Protein AF-0000000082939118 (afdb_homodimer)

Nearest PDB structures (foldseek):
  2q9k-assembly1_A-2  TM=9.084E-01  e=5.854E-13  Exiguobacterium sibiricum 255-15
  2re7-assembly1_A-2  TM=7.909E-01  e=8.888E-06  Psychrobacter arcticus 273-4
  2i02-assembly1_B  TM=7.173E-01  e=4.657E-06  Nostoc punctiforme PCC 73102
  2i51-assembly1_B  TM=8.202E-01  e=5.329E-04  Nostoc punctiforme PCC 73102
  2i51-assembly1_A  TM=7.913E-01  e=9.637E-04  Nostoc punctiforme PCC 73102

Organism: NCBI:txid1808955

Sequence (300 aa):
MAKTFDALPETLIETLKKEVIVSLITVNSDHNPEVSAVSWVLPSNDGKKVGIAVGHKGSSMANIQKNPNVTLGFFADESYYSIQGSASVSEIIEKTMKYRVITVDVKEVEDVIFYGGKVTQQPTYEKTYEAELAEKLDSEVHELLVEYLKMAKTFDALPETLIETLKKEVIVSLITVNSDHNPEVSAVSWVLPSNDGKKVGIAVGHKGSSMANIQKNPNVTLGFFADESYYSIQGSASVSEIIEKTMKYRVITVDVKEVEDVIFYGGKVTQQPTYEKTYEAELAEKLDSEVHELLVEYLK

pLDDT: mean 95.69, std 7.58, range [36.88, 98.88]

Radius of gyration: 18.59 Å; Cα contacts (8 Å, |Δi|>4): 732; chains: 2; bounding box: 42×52×45 Å

Secondary structure (DSSP, 8-state):
----BSS--HHHHHHHTSS--EEEEEE-TTS-EEEEEE--EEE-TTSSEEEEEEETT-HHHHHHHH--EEEEEEEETTEEEEEEEEEEEPPPEESSSEEEEEEEEEEEEEE-PPTTEEEEE--EEEE-S-HHHHHHHHHHHHHHHHHHT-/---EESS--HHHHHHHTSS--EEEEEE-TTS-EEEEEE--EEE-TTSSEEEEEEETT-HHHHHHHH--EEEEEEEETTEEEEEEEEEEEPPPEESSSEEEEEEEEEEEEEE-PPTTEEEEE--EEEE-S-HHHHHHHHHHHHHHHHHHT-

Foldseek 3Di:
DQDKDQFDDPQVQVVLQDFWWKWKWFAAPVRDIDIDIFGLKHADPRRFKIKGKDAPPDCRQVRCVVPQWIKMWGDGPQFIKIWIFGKDKDPWDADPHTIIMIMTGTGIMGGDGDPPHGRPDGDDDDDPDDPVVVVVVSVVSVVVRVVVSD/DQDKDQFDDPQVQVVLQDFWWKWKWFAAPVRDIDIDIFGLKHADPRRFKIKGKDAPPDCRQVRCVVPQWIKMWGDGPQFIKIWIFGKDKDPWDDDPHTIIMIMTGTGIMGGDGDPPHGRPDGDDDDDPDDPVVVVVVSVVSVVVRVVVSD

InterPro domains:
  IPR011576 Pyridoxamine 5'-phosphate oxidase, N-terminal [PF01243] (10-90)
  IPR012349 FMN-binding split barrel [G3DSA:2.30.110.10] (2-146)

Solvent-accessible surface area (backbone atoms only — not comparable to full-atom values): 15465 Å² total; per-residue (Å²): 117,78,64,69,28,60,38,47,51,69,71,55,39,58,50,41,65,42,90,42,64,31,37,45,30,32,30,40,97,86,63,33,39,44,70,35,38,42,53,51,49,42,52,34,95,77,20,42,35,37,27,34,54,43,62,60,79,50,66,62,58,62,18,33,74,77,38,32,40,28,24,36,38,38,69,50,92,44,35,32,35,32,38,36,26,44,41,49,70,55,67,82,41,80,65,99,53,55,26,26,42,36,41,28,42,42,56,36,29,36,67,32,47,38,91,49,52,34,39,73,38,68,53,39,66,44,72,73,57,57,66,70,57,49,52,51,50,52,53,53,48,50,55,51,42,55,62,70,65,104,118,78,64,70,28,59,38,48,52,69,71,55,38,59,52,42,65,42,90,43,66,31,37,45,31,33,29,40,97,86,63,33,40,43,70,36,39,40,55,51,48,41,53,34,95,78,20,42,34,36,28,33,54,43,62,62,81,50,66,61,58,63,16,34,75,77,37,32,39,29,24,36,38,38,70,50,91,44,35,32,35,33,38,35,25,45,42,50,71,55,67,82,41,80,65,101,55,55,27,25,42,37,42,29,40,43,56,37,30,35,65,31,48,38,91,49,53,36,39,74,37,70,52,40,66,44,72,74,58,56,66,69,57,49,52,50,51,52,53,53,47,51,55,51,40,55,62,70,65,104

Structure (mmCIF, N/CA/C/O backbone):
data_AF-0000000082939118-model_v1
#
loop_
_entity.id
_entity.type
_entity.pdbx_description
1 polymer "Pyridoxamine 5'-phosphate oxidase"
#
loop_
_atom_site.group_PDB
_atom_site.id
_atom_site.type_symbol
_atom_site.label_atom_id
_atom_site.label_alt_id
_atom_site.label_comp_id
_atom_site.label_asym_id
_atom_site.label_entity_id
_atom_site.label_seq_id
_atom_site.pdbx_PDB_ins_code
_atom_site.Cartn_x
_atom_site.Cartn_y
_atom_site.Cartn_z
_atom_site.occupancy
_atom_site.B_iso_or_equiv
_atom_site.auth_seq_id
_atom_site.auth_comp_id
_atom_site.auth_asym_id
_atom_site.auth_atom_id
_atom_site.pdbx_PDB_model_num
ATOM 1 N N . MET A 1 1 ? 22.125 -4.406 -3.984 1 36.88 1 MET A N 1
ATOM 2 C CA . MET A 1 1 ? 21.484 -4.496 -2.676 1 36.88 1 MET A CA 1
ATOM 3 C C . MET A 1 1 ? 20.359 -3.482 -2.555 1 36.88 1 MET A C 1
ATOM 5 O O . MET A 1 1 ? 20.406 -2.414 -3.166 1 36.88 1 MET A O 1
ATOM 9 N N . ALA A 1 2 ? 19.156 -4.008 -2.309 1 48.28 2 ALA A N 1
ATOM 10 C CA . ALA A 1 2 ? 18.094 -3 -2.264 1 48.28 2 ALA A CA 1
ATOM 11 C C . ALA A 1 2 ? 18.562 -1.743 -1.539 1 48.28 2 ALA A C 1
ATOM 13 O O . ALA A 1 2 ? 19.141 -1.825 -0.445 1 48.28 2 ALA A O 1
ATOM 14 N N . LYS A 1 3 ? 19.016 -0.663 -2.18 1 56.06 3 LYS A N 1
ATOM 15 C CA . LYS A 1 3 ? 19.547 0.562 -1.592 1 56.06 3 LYS A CA 1
ATOM 16 C C . LYS A 1 3 ? 18.641 1.07 -0.467 1 56.06 3 LYS A C 1
ATOM 18 O O . LYS A 1 3 ? 17.484 1.382 -0.694 1 56.06 3 LYS A O 1
ATOM 23 N N . THR A 1 4 ? 19.047 0.693 0.821 1 75.06 4 THR A N 1
ATOM 24 C CA . THR A 1 4 ? 18.359 1.186 2.004 1 75.06 4 THR A CA 1
ATOM 25 C C . THR A 1 4 ? 18.984 2.479 2.508 1 75.06 4 THR A C 1
ATOM 27 O O . THR A 1 4 ? 20.219 2.609 2.521 1 75.06 4 THR A O 1
ATOM 30 N N . PHE A 1 5 ? 18.078 3.508 2.572 1 84.62 5 PHE A N 1
ATOM 31 C CA . PHE A 1 5 ? 18.5 4.797 3.109 1 84.62 5 PHE A CA 1
ATOM 32 C C . PHE A 1 5 ? 17.891 5.043 4.48 1 84.62 5 PHE A C 1
ATOM 34 O O . PHE A 1 5 ? 16.797 4.551 4.766 1 84.62 5 PHE A O 1
ATOM 41 N N . ASP A 1 6 ? 18.688 5.707 5.305 1 87 6 ASP A N 1
ATOM 42 C CA . ASP A 1 6 ? 18.125 6.047 6.609 1 87 6 ASP A CA 1
ATOM 43 C C . ASP A 1 6 ? 17.438 7.41 6.574 1 87 6 ASP A C 1
ATOM 45 O O . ASP A 1 6 ? 16.969 7.902 7.602 1 87 6 ASP A O 1
ATOM 49 N N . ALA A 1 7 ? 17.516 8.023 5.426 1 94.06 7 ALA A N 1
ATOM 50 C CA . ALA A 1 7 ? 16.781 9.242 5.098 1 94.06 7 ALA A CA 1
ATOM 51 C C . ALA A 1 7 ? 16.297 9.219 3.648 1 94.06 7 ALA A C 1
ATOM 53 O O . ALA A 1 7 ? 16.875 8.539 2.805 1 94.06 7 ALA A O 1
ATOM 54 N N . LEU A 1 8 ? 15.188 9.969 3.441 1 96.5 8 LEU A N 1
ATOM 55 C CA . LEU A 1 8 ? 14.672 10.039 2.078 1 96.5 8 LEU A CA 1
ATOM 56 C C . LEU A 1 8 ? 15.672 10.719 1.151 1 96.5 8 LEU A C 1
ATOM 58 O O . LEU A 1 8 ? 16.156 11.82 1.448 1 96.5 8 LEU A O 1
ATOM 62 N N . PRO A 1 9 ? 15.992 10.055 0.067 1 95.62 9 PRO A N 1
ATOM 63 C CA . PRO A 1 9 ? 16.75 10.773 -0.962 1 95.62 9 PRO A CA 1
ATOM 64 C C . PRO A 1 9 ? 16 12.008 -1.479 1 95.62 9 PRO A C 1
ATOM 66 O O . PRO A 1 9 ? 14.773 12.055 -1.431 1 95.62 9 PRO A O 1
ATOM 69 N N . GLU A 1 10 ? 16.734 12.93 -2.006 1 96 10 GLU A N 1
ATOM 70 C CA . GLU A 1 10 ? 16.188 14.203 -2.463 1 96 10 GLU A CA 1
ATOM 71 C C . GLU A 1 10 ? 15.094 13.992 -3.502 1 96 10 GLU A C 1
ATOM 73 O O . GLU A 1 10 ? 14.07 14.68 -3.488 1 96 10 GLU A O 1
ATOM 78 N N . THR A 1 11 ? 15.266 13.07 -4.383 1 96.12 11 THR A N 1
ATOM 79 C CA . THR A 1 11 ? 14.289 12.812 -5.434 1 96.12 11 THR A CA 1
ATOM 80 C C . THR A 1 11 ? 12.961 12.359 -4.836 1 96.12 11 THR A C 1
ATOM 82 O O . THR A 1 11 ? 11.891 12.75 -5.32 1 96.12 11 THR A O 1
ATOM 85 N N . LEU A 1 12 ? 13.055 11.547 -3.793 1 97.75 12 LEU A N 1
ATOM 86 C CA . LEU A 1 12 ? 11.836 11.078 -3.131 1 97.75 12 LEU A CA 1
ATOM 87 C C . LEU A 1 12 ? 11.188 12.203 -2.33 1 97.75 12 LEU A C 1
ATOM 89 O O . LEU A 1 12 ? 9.961 12.281 -2.25 1 97.75 12 LEU A O 1
ATOM 93 N N . ILE A 1 13 ? 12.023 13.07 -1.742 1 98.06 13 ILE A N 1
ATOM 94 C CA . ILE A 1 13 ? 11.508 14.242 -1.049 1 98.06 13 ILE A CA 1
ATOM 95 C C . ILE A 1 13 ? 10.695 15.102 -2.018 1 98.06 13 ILE A C 1
ATOM 97 O O . ILE A 1 13 ? 9.562 15.492 -1.711 1 98.06 13 ILE A O 1
ATOM 101 N N . GLU A 1 14 ? 11.234 15.336 -3.154 1 97.62 14 GLU A N 1
ATOM 102 C CA . GLU A 1 14 ? 10.578 16.172 -4.152 1 97.62 14 GLU A CA 1
ATOM 103 C C . GLU A 1 14 ? 9.266 15.539 -4.617 1 97.62 14 GLU A C 1
ATOM 105 O O . GLU A 1 14 ? 8.289 16.25 -4.875 1 97.62 14 GLU A O 1
ATOM 110 N N . THR A 1 15 ? 9.273 14.227 -4.766 1 97.94 15 THR A N 1
ATOM 111 C CA . THR A 1 15 ? 8.055 13.531 -5.148 1 97.94 15 THR A CA 1
ATOM 112 C C . THR A 1 15 ? 6.973 13.711 -4.086 1 97.94 15 THR A C 1
ATOM 114 O O . THR A 1 15 ? 5.828 14.039 -4.402 1 97.94 15 THR A O 1
ATOM 117 N N . LEU A 1 16 ? 7.34 13.547 -2.822 1 98.06 16 LEU A N 1
ATOM 118 C CA . LEU A 1 16 ? 6.371 13.57 -1.731 1 98.06 16 LEU A CA 1
ATOM 119 C C . LEU A 1 16 ? 5.828 14.977 -1.511 1 98.06 16 LEU A C 1
ATOM 121 O O . LEU A 1 16 ? 4.789 15.148 -0.872 1 98.06 16 LEU A O 1
ATOM 125 N N . LYS A 1 17 ? 6.5 15.984 -2.004 1 97 17 LYS A N 1
ATOM 126 C CA . LYS A 1 17 ? 6.031 17.359 -1.888 1 97 17 LYS A CA 1
ATOM 127 C C . LYS A 1 17 ? 4.898 17.641 -2.871 1 97 17 LYS A C 1
ATOM 129 O O . LYS A 1 17 ? 4.211 18.656 -2.76 1 97 17 LYS A O 1
ATOM 134 N N . LYS A 1 18 ? 4.668 16.75 -3.801 1 96.12 18 LYS A N 1
ATOM 135 C CA . LYS A 1 18 ? 3.619 16.906 -4.801 1 96.12 18 LYS A CA 1
ATOM 136 C C . LYS A 1 18 ? 2.324 16.234 -4.352 1 96.12 18 LYS A C 1
ATOM 138 O O . LYS A 1 18 ? 2.219 15.781 -3.209 1 96.12 18 LYS A O 1
ATOM 143 N N . GLU A 1 19 ? 1.348 16.359 -5.16 1 94.56 19 GLU A N 1
ATOM 144 C CA . GLU A 1 19 ? 0.078 15.68 -4.918 1 94.56 19 GLU A CA 1
ATOM 145 C C . GLU A 1 19 ? 0.162 14.195 -5.289 1 94.56 19 GLU A C 1
ATOM 147 O O . GLU A 1 19 ? -0.062 13.828 -6.445 1 94.56 19 GLU A O 1
ATOM 152 N N . VAL A 1 20 ? 0.537 13.391 -4.332 1 97.31 20 VAL A N 1
ATOM 153 C CA . VAL A 1 20 ? 0.688 11.961 -4.562 1 97.31 20 VAL A CA 1
ATOM 154 C C . VAL A 1 20 ? -0.225 11.18 -3.617 1 97.31 20 VAL A C 1
ATOM 156 O O . VAL A 1 20 ? -0.675 11.719 -2.602 1 97.31 20 VAL A O 1
ATOM 159 N N . ILE A 1 21 ? -0.61 9.984 -4.02 1 98.75 21 ILE A N 1
ATOM 160 C CA . ILE A 1 21 ? -1.321 9.047 -3.154 1 98.75 21 ILE A CA 1
ATOM 161 C C . ILE A 1 21 ? -0.319 8.188 -2.393 1 98.75 21 ILE A C 1
ATOM 163 O O . ILE A 1 21 ? 0.571 7.578 -2.992 1 98.75 21 ILE A O 1
ATOM 167 N N . VAL A 1 22 ? -0.396 8.195 -1.054 1 98.88 22 VAL A N 1
ATOM 168 C CA . VAL A 1 22 ? 0.501 7.441 -0.19 1 98.88 22 VAL A CA 1
ATOM 169 C C . VAL A 1 22 ? -0.296 6.406 0.604 1 98.88 22 VAL A C 1
ATOM 171 O O . VAL A 1 22 ? -1.37 6.711 1.127 1 98.88 22 VAL A O 1
ATOM 174 N N . SER A 1 23 ? 0.165 5.148 0.569 1 98.88 23 SER A N 1
ATOM 175 C CA . SER A 1 23 ? -0.409 4.141 1.456 1 98.88 23 SER A CA 1
ATOM 176 C C . SER A 1 23 ? 0.144 4.273 2.871 1 98.88 23 SER A C 1
ATOM 178 O O . SER A 1 23 ? 1.356 4.199 3.078 1 98.88 23 SER A O 1
ATOM 180 N N . LEU A 1 24 ? -0.674 4.523 3.82 1 98.88 24 LEU A N 1
ATOM 181 C CA . LEU A 1 24 ? -0.336 4.488 5.238 1 98.88 24 LEU A CA 1
ATOM 182 C C . LEU A 1 24 ? -0.661 3.129 5.844 1 98.88 24 LEU A C 1
ATOM 184 O O . LEU A 1 24 ? -1.821 2.711 5.859 1 98.88 24 LEU A O 1
ATOM 188 N N . ILE A 1 25 ? 0.349 2.465 6.309 1 98.88 25 ILE A N 1
ATOM 189 C CA . ILE A 1 25 ? 0.203 1.091 6.773 1 98.88 25 ILE A CA 1
ATOM 190 C C . ILE A 1 25 ? 0.52 1.015 8.266 1 98.88 25 ILE A C 1
ATOM 192 O O . ILE A 1 25 ? 1.595 1.436 8.703 1 98.88 25 ILE A O 1
ATOM 196 N N . THR A 1 26 ? -0.388 0.546 9.031 1 98.75 26 THR A N 1
ATOM 197 C CA . THR A 1 26 ? -0.275 0.376 10.477 1 98.75 26 THR A CA 1
ATOM 198 C C . THR A 1 26 ? -0.656 -1.044 10.883 1 98.75 26 THR A C 1
ATOM 200 O O . THR A 1 26 ? -1.004 -1.868 10.039 1 98.75 26 THR A O 1
ATOM 203 N N . VAL A 1 27 ? -0.464 -1.36 12.164 1 98.25 27 VAL A N 1
ATOM 204 C CA . VAL A 1 27 ? -0.846 -2.654 12.719 1 98.25 27 VAL A CA 1
ATOM 205 C C . VAL A 1 27 ? -1.893 -2.459 13.812 1 98.25 27 VAL A C 1
ATOM 207 O O . VAL A 1 27 ? -1.699 -1.657 14.727 1 98.25 27 VAL A O 1
ATOM 210 N N . ASN A 1 28 ? -2.969 -3.17 13.641 1 96.31 28 ASN A N 1
ATOM 211 C CA . ASN A 1 28 ? -4.031 -2.99 14.625 1 96.31 28 ASN A CA 1
ATOM 212 C C . ASN A 1 28 ? -3.779 -3.824 15.883 1 96.31 28 ASN A C 1
ATOM 214 O O . ASN A 1 28 ? -2.74 -4.473 16 1 96.31 28 ASN A O 1
ATOM 218 N N . SER A 1 29 ? -4.73 -3.807 16.828 1 92.5 29 SER A N 1
ATOM 219 C CA . SER A 1 29 ? -4.562 -4.434 18.141 1 92.5 29 SER A CA 1
ATOM 220 C C . SER A 1 29 ? -4.504 -5.953 18.016 1 92.5 29 SER A C 1
ATOM 222 O O . SER A 1 29 ? -3.951 -6.629 18.875 1 92.5 29 SER A O 1
ATOM 224 N N . ASP A 1 30 ? -5.055 -6.484 16.891 1 91.75 30 ASP A N 1
ATOM 225 C CA . ASP A 1 30 ? -5.027 -7.926 16.656 1 91.75 30 ASP A CA 1
ATOM 226 C C . ASP A 1 30 ? -3.801 -8.32 15.836 1 91.75 30 ASP A C 1
ATOM 228 O O . ASP A 1 30 ? -3.73 -9.438 15.312 1 91.75 30 ASP A O 1
ATOM 232 N N . HIS A 1 31 ? -2.918 -7.34 15.602 1 92.38 31 HIS A N 1
ATOM 233 C CA . HIS A 1 31 ? -1.646 -7.531 14.914 1 92.38 31 HIS A CA 1
ATOM 234 C C . HIS A 1 31 ? -1.855 -7.73 13.414 1 92.38 31 HIS A C 1
ATOM 236 O O . HIS A 1 31 ? -1.038 -8.375 12.75 1 92.38 31 HIS A O 1
ATOM 242 N N . ASN A 1 32 ? -2.98 -7.27 12.945 1 96 32 ASN A N 1
ATOM 243 C CA . ASN A 1 32 ? -3.234 -7.254 11.516 1 96 32 ASN A CA 1
ATOM 244 C C . ASN A 1 32 ? -2.748 -5.957 10.875 1 96 32 ASN A C 1
ATOM 246 O O . ASN A 1 32 ? -2.938 -4.875 11.43 1 96 32 ASN A O 1
ATOM 250 N N . PRO A 1 33 ? -2.082 -6.145 9.773 1 98.44 33 PRO A N 1
ATOM 251 C CA . PRO A 1 33 ? -1.753 -4.906 9.062 1 98.44 33 PRO A CA 1
ATOM 252 C C . PRO A 1 33 ? -2.977 -4.242 8.438 1 98.44 33 PRO A C 1
ATOM 254 O O . PRO A 1 33 ? -3.861 -4.934 7.922 1 98.44 33 PRO A O 1
ATOM 257 N N . GLU A 1 34 ? -3.051 -2.963 8.516 1 98.25 34 GLU A N 1
ATOM 258 C CA . GLU A 1 34 ? -4.102 -2.154 7.898 1 98.25 34 GLU A CA 1
ATOM 259 C C . GLU A 1 34 ? -3.51 -1.079 6.992 1 98.25 34 GLU A C 1
ATOM 261 O O . GLU A 1 34 ? -2.445 -0.529 7.285 1 98.25 34 GLU A O 1
ATOM 266 N N . VAL A 1 35 ? -4.234 -0.831 5.887 1 98.56 35 VAL A N 1
ATOM 267 C CA . VAL A 1 35 ? -3.734 0.18 4.961 1 98.56 35 VAL A CA 1
ATOM 268 C C . VAL A 1 35 ? -4.832 1.196 4.66 1 98.56 35 VAL A C 1
ATOM 270 O O . VAL A 1 35 ? -6.012 0.843 4.59 1 98.56 35 VAL A O 1
ATOM 273 N N . SER A 1 36 ? -4.5 2.42 4.531 1 97.75 36 SER A N 1
ATOM 274 C CA . SER A 1 36 ? -5.348 3.494 4.027 1 97.75 36 SER A CA 1
ATOM 275 C C . SER A 1 36 ? -4.586 4.391 3.059 1 97.75 36 SER A C 1
ATOM 277 O O . SER A 1 36 ? -3.373 4.57 3.191 1 97.75 36 SER A O 1
ATOM 279 N N . ALA A 1 37 ? -5.262 4.883 2.102 1 98.5 37 ALA A N 1
ATOM 280 C CA . ALA A 1 37 ? -4.652 5.844 1.184 1 98.5 37 ALA A CA 1
ATOM 281 C C . ALA A 1 37 ? -4.785 7.266 1.713 1 98.5 37 ALA A C 1
ATOM 283 O O . ALA A 1 37 ? -5.867 7.684 2.125 1 98.5 37 ALA A O 1
ATOM 284 N N . VAL A 1 38 ? -3.689 7.992 1.737 1 98.31 38 VAL A N 1
ATOM 285 C CA . VAL A 1 38 ? -3.676 9.375 2.213 1 98.31 38 VAL A CA 1
ATOM 286 C C . VAL A 1 38 ? -3.008 10.273 1.174 1 98.31 38 VAL A C 1
ATOM 288 O O . VAL A 1 38 ? -2.242 9.797 0.332 1 98.31 38 VAL A O 1
ATOM 291 N N . SER A 1 39 ? -3.289 11.586 1.257 1 97.94 39 SER A N 1
ATOM 292 C CA . SER A 1 39 ? -2.756 12.477 0.234 1 97.94 39 SER A CA 1
ATOM 293 C C . SER A 1 39 ? -2.145 13.727 0.856 1 97.94 39 SER A C 1
ATOM 295 O O . SER A 1 39 ? -1.436 14.477 0.184 1 97.94 39 SER A O 1
ATOM 297 N N . TRP A 1 40 ? -2.518 14.023 2.09 1 98.25 40 TRP A N 1
ATOM 298 C CA . TRP A 1 40 ? -1.913 15.164 2.775 1 98.25 40 TRP A CA 1
ATOM 299 C C . TRP A 1 40 ? -0.612 14.758 3.461 1 98.25 40 TRP A C 1
ATOM 301 O O . TRP A 1 40 ? -0.6 14.453 4.656 1 98.25 40 TRP A O 1
ATOM 311 N N . VAL A 1 41 ? 0.466 14.789 2.693 1 98.75 41 VAL A N 1
ATOM 312 C CA . VAL A 1 41 ? 1.775 14.312 3.127 1 98.75 41 VAL A CA 1
ATOM 313 C C . VAL A 1 41 ? 2.828 15.383 2.865 1 98.75 41 VAL A C 1
ATOM 315 O O . VAL A 1 41 ? 2.807 16.047 1.824 1 98.75 41 VAL A O 1
ATOM 318 N N . LEU A 1 42 ? 3.738 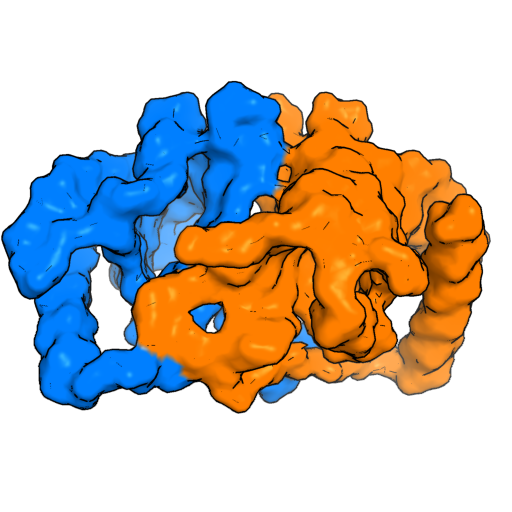15.562 3.793 1 98.62 42 LEU A N 1
ATOM 319 C CA . LEU A 1 42 ? 4.844 16.5 3.65 1 98.62 42 LEU A CA 1
ATOM 320 C C . LEU A 1 42 ? 6.113 15.945 4.285 1 98.62 42 LEU A C 1
ATOM 322 O O . LEU A 1 42 ? 6.141 15.672 5.484 1 98.62 42 LEU A O 1
ATOM 326 N N . PRO A 1 43 ? 7.152 15.703 3.49 1 98.56 43 PRO A N 1
ATOM 327 C CA . PRO A 1 43 ? 8.445 15.32 4.066 1 98.56 43 PRO A CA 1
ATOM 328 C C . PRO A 1 43 ? 9.219 16.516 4.617 1 98.56 43 PRO A C 1
ATOM 330 O O . PRO A 1 43 ? 9.055 17.641 4.141 1 98.56 43 PRO A O 1
ATOM 333 N N . SER A 1 44 ? 10.023 16.25 5.664 1 98.06 44 SER A N 1
ATOM 334 C CA . SER A 1 44 ? 10.977 17.281 6.086 1 98.06 44 SER A CA 1
ATOM 335 C C . SER A 1 44 ? 12.062 17.484 5.035 1 98.06 44 SER A C 1
ATOM 337 O O . SER A 1 44 ? 12.344 16.594 4.238 1 98.06 44 SER A O 1
ATOM 339 N N . ASN A 1 45 ? 12.68 18.594 5.117 1 95.75 45 ASN A N 1
ATOM 340 C CA . ASN A 1 45 ? 13.68 18.938 4.113 1 95.75 45 ASN A CA 1
ATOM 341 C C . ASN A 1 45 ? 14.891 18.031 4.188 1 95.75 45 ASN A C 1
ATOM 343 O O . ASN A 1 45 ? 15.555 17.781 3.18 1 95.75 45 ASN A O 1
ATOM 347 N N . ASP A 1 46 ? 15.195 17.5 5.375 1 96.25 46 ASP A N 1
ATOM 348 C CA . ASP A 1 46 ? 16.359 16.625 5.531 1 96.25 46 ASP A CA 1
ATOM 349 C C . ASP A 1 46 ? 15.984 15.172 5.289 1 96.25 46 ASP A C 1
ATOM 351 O O . ASP A 1 46 ? 16.844 14.289 5.375 1 96.25 46 ASP A O 1
ATOM 355 N N . GLY A 1 47 ? 14.734 14.883 5.043 1 97.25 47 GLY A N 1
ATOM 356 C CA . GLY A 1 47 ? 14.297 13.547 4.668 1 97.25 47 GLY A CA 1
ATOM 357 C C . GLY A 1 47 ? 14.18 12.602 5.848 1 97.25 47 GLY A C 1
ATOM 358 O O . GLY A 1 47 ? 13.977 11.398 5.672 1 97.25 47 GLY A O 1
ATOM 359 N N . LYS A 1 48 ? 14.242 13.148 7.051 1 97.88 48 LYS A N 1
ATOM 360 C CA . LYS A 1 48 ? 14.289 12.281 8.227 1 97.88 48 LYS A CA 1
ATOM 361 C C . LYS A 1 48 ? 12.906 12.141 8.859 1 97.88 48 LYS A C 1
ATOM 363 O O . LYS A 1 48 ? 12.695 11.273 9.711 1 97.88 48 LYS A O 1
ATOM 368 N N . LYS A 1 49 ? 11.961 12.977 8.453 1 98.56 49 LYS A N 1
ATOM 369 C CA . LYS A 1 49 ? 10.594 12.93 8.961 1 98.56 49 LYS A CA 1
ATOM 370 C C . LYS A 1 49 ? 9.578 13.078 7.828 1 98.56 49 LYS A C 1
ATOM 372 O O . LYS A 1 49 ? 9.875 13.68 6.797 1 98.56 49 LYS A O 1
ATOM 377 N N . VAL A 1 50 ? 8.477 12.539 8.016 1 98.81 50 VAL A N 1
ATOM 378 C CA . VAL A 1 50 ? 7.328 12.734 7.145 1 98.81 50 VAL A CA 1
ATOM 379 C C . VAL A 1 50 ? 6.102 13.094 7.984 1 98.81 50 VAL A C 1
ATOM 381 O O . VAL A 1 50 ? 5.785 12.406 8.953 1 98.81 50 VAL A O 1
ATOM 384 N N . GLY A 1 51 ? 5.453 14.195 7.645 1 98.81 51 GLY A N 1
ATOM 385 C CA . GLY A 1 51 ? 4.18 14.555 8.25 1 98.81 51 GLY A CA 1
ATOM 386 C C . GLY A 1 51 ? 2.986 14.156 7.398 1 98.81 51 GLY A C 1
ATOM 387 O O . GLY A 1 51 ? 3.027 14.266 6.172 1 98.81 51 GLY A O 1
ATOM 388 N N . ILE A 1 52 ? 1.963 13.695 8.07 1 98.88 52 ILE A N 1
ATOM 389 C CA . ILE A 1 52 ? 0.727 13.281 7.418 1 98.88 52 ILE A CA 1
ATOM 390 C C . ILE A 1 52 ? -0.474 13.836 8.18 1 98.88 52 ILE A C 1
ATOM 392 O O . ILE A 1 52 ? -0.543 13.727 9.406 1 98.88 52 ILE A O 1
ATOM 396 N N . ALA A 1 53 ? -1.384 14.461 7.477 1 98.19 53 ALA A N 1
ATOM 397 C CA . ALA A 1 53 ? -2.65 14.859 8.086 1 98.19 53 ALA A CA 1
ATOM 398 C C . ALA A 1 53 ? -3.777 13.922 7.664 1 98.19 53 ALA A C 1
ATOM 400 O O . ALA A 1 53 ? -3.873 13.547 6.492 1 98.19 53 ALA A O 1
ATOM 401 N N . VAL A 1 54 ? -4.574 13.5 8.625 1 97.44 54 VAL A N 1
ATOM 402 C CA . VAL A 1 54 ? -5.711 12.617 8.375 1 97.44 54 VAL A CA 1
ATOM 403 C C . VAL A 1 54 ? -6.926 13.102 9.164 1 97.44 54 VAL A C 1
ATOM 405 O O . VAL A 1 54 ? -6.801 13.945 10.047 1 97.44 54 VAL A O 1
ATOM 408 N N . GLY A 1 55 ? -8.133 12.594 8.742 1 94.94 55 GLY A N 1
ATOM 409 C CA . GLY A 1 55 ? -9.289 12.828 9.586 1 94.94 55 GLY A CA 1
ATOM 410 C C . GLY A 1 55 ? -9.133 12.258 10.984 1 94.94 55 GLY A C 1
ATOM 411 O O . GLY A 1 55 ? -8.414 11.273 11.188 1 94.94 55 GLY A O 1
ATOM 412 N N . HIS A 1 56 ? -9.859 12.773 11.914 1 93.94 56 HIS A N 1
ATOM 413 C CA . HIS A 1 56 ? -9.648 12.453 13.32 1 93.94 56 HIS A CA 1
ATOM 414 C C . HIS A 1 56 ? -10.242 11.102 13.68 1 93.94 56 HIS A C 1
ATOM 416 O O . HIS A 1 56 ? -9.938 10.547 14.734 1 93.94 56 HIS A O 1
ATOM 422 N N . LYS A 1 57 ? -11.055 10.492 12.844 1 90.5 57 LYS A N 1
ATOM 423 C CA . LYS A 1 57 ? -11.766 9.266 13.195 1 90.5 57 LYS A CA 1
ATOM 424 C C . LYS A 1 57 ? -11.062 8.039 12.625 1 90.5 57 LYS A C 1
ATOM 426 O O . LYS A 1 57 ? -11.516 6.91 12.828 1 90.5 57 LYS A O 1
ATOM 431 N N . GLY A 1 58 ? -10.039 8.148 11.961 1 90.06 58 GLY A N 1
ATOM 432 C CA . GLY A 1 58 ? -9.375 7.008 11.352 1 90.06 58 GLY A CA 1
ATOM 433 C C . GLY A 1 58 ? -8.797 6.043 12.367 1 90.06 58 GLY A C 1
ATOM 434 O O . GLY A 1 58 ? -8.367 6.453 13.453 1 90.06 58 GLY A O 1
ATOM 435 N N . SER A 1 59 ? -8.766 4.812 12.031 1 93.5 59 SER A N 1
ATOM 436 C CA . SER A 1 59 ? -8.266 3.775 12.93 1 93.5 59 SER A CA 1
ATOM 437 C C . SER A 1 59 ? -6.754 3.859 13.086 1 93.5 59 SER A C 1
ATOM 439 O O . SER A 1 59 ? -6.184 3.262 14 1 93.5 59 SER A O 1
ATOM 441 N N . SER A 1 60 ? -6.094 4.559 12.133 1 97.06 60 SER A N 1
ATOM 442 C CA . SER A 1 60 ? -4.637 4.617 12.133 1 97.06 60 SER A CA 1
ATOM 443 C C . SER A 1 60 ? -4.109 5.234 13.422 1 97.06 60 SER A C 1
ATOM 445 O O . SER A 1 60 ? -3.053 4.84 13.922 1 97.06 60 SER A O 1
ATOM 447 N N . MET A 1 61 ? -4.875 6.164 13.977 1 97.19 61 MET A N 1
ATOM 448 C CA . MET A 1 61 ? -4.418 6.844 15.188 1 97.19 61 MET A CA 1
ATOM 449 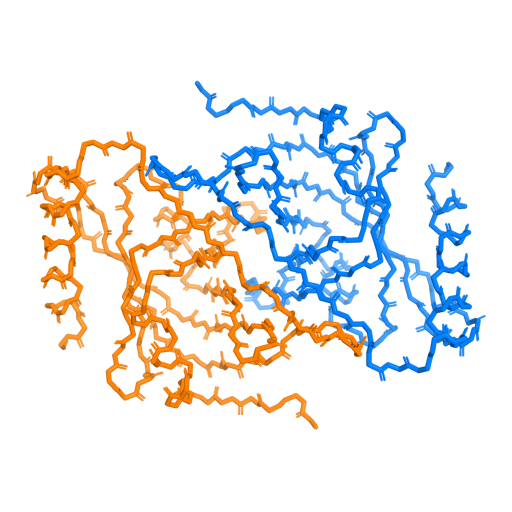C C . MET A 1 61 ? -4.379 5.883 16.375 1 97.19 61 MET A C 1
ATOM 451 O O . MET A 1 61 ? -3.393 5.84 17.109 1 97.19 61 MET A O 1
ATOM 455 N N . ALA A 1 62 ? -5.438 5.152 16.531 1 96.5 62 ALA A N 1
ATOM 456 C CA . ALA A 1 62 ? -5.496 4.168 17.609 1 96.5 62 ALA A CA 1
ATOM 457 C C . ALA A 1 62 ? -4.422 3.1 17.438 1 96.5 62 ALA A C 1
ATOM 459 O O . ALA A 1 62 ? -3.793 2.676 18.406 1 96.5 62 ALA A O 1
ATOM 460 N N . ASN A 1 63 ? -4.227 2.646 16.188 1 98.19 63 ASN A N 1
ATOM 461 C CA . ASN A 1 63 ? -3.197 1.654 15.906 1 98.19 63 ASN A CA 1
ATOM 462 C C . ASN A 1 63 ? -1.812 2.156 16.297 1 98.19 63 ASN A C 1
ATOM 464 O O . ASN A 1 63 ? -1.051 1.441 16.953 1 98.19 63 ASN A O 1
ATOM 468 N N . ILE A 1 64 ? -1.498 3.398 15.898 1 98.19 64 ILE A N 1
ATOM 469 C CA . ILE A 1 64 ? -0.173 3.975 16.109 1 98.19 64 ILE A CA 1
ATOM 470 C C . ILE A 1 64 ? 0.09 4.141 17.609 1 98.19 64 ILE A C 1
ATOM 472 O O . ILE A 1 64 ? 1.217 3.949 18.062 1 98.19 64 ILE A O 1
ATOM 476 N N . GLN A 1 65 ? -0.938 4.469 18.344 1 96.62 65 GLN A N 1
ATOM 477 C CA . GLN A 1 65 ? -0.794 4.613 19.797 1 96.62 65 GLN A CA 1
ATOM 478 C C . GLN A 1 65 ? -0.393 3.289 20.438 1 96.62 65 GLN A C 1
ATOM 480 O O . GLN A 1 65 ? 0.342 3.271 21.422 1 96.62 65 GLN A O 1
ATOM 485 N N . LYS A 1 66 ? -0.805 2.217 19.891 1 96.62 66 LYS A N 1
ATOM 486 C CA . LYS A 1 66 ? -0.509 0.893 20.438 1 96.62 66 LYS A CA 1
ATOM 487 C C . LYS A 1 66 ? 0.785 0.337 19.859 1 96.62 66 LYS A C 1
ATOM 489 O O . LYS A 1 66 ? 1.534 -0.361 20.547 1 96.62 66 LYS A O 1
ATOM 494 N N . ASN A 1 67 ? 1.028 0.563 18.625 1 97.56 67 ASN A N 1
ATOM 495 C CA . ASN A 1 67 ? 2.227 0.17 17.891 1 97.56 67 ASN A CA 1
ATOM 496 C C . ASN A 1 67 ? 2.723 1.293 16.984 1 97.56 67 ASN A C 1
ATOM 498 O O . ASN A 1 67 ? 2.184 1.501 15.898 1 97.56 67 ASN A O 1
ATOM 502 N N . PRO A 1 68 ? 3.73 1.987 17.359 1 98.19 68 PRO A N 1
ATOM 503 C CA . PRO A 1 68 ? 4.168 3.18 16.625 1 98.19 68 PRO A CA 1
ATOM 504 C C . PRO A 1 68 ? 4.879 2.84 15.312 1 98.19 68 PRO A C 1
ATOM 506 O O . PRO A 1 68 ? 5.207 3.74 14.539 1 98.19 68 PRO A O 1
ATOM 509 N N . ASN A 1 69 ? 5.184 1.571 15.078 1 97.94 69 ASN A N 1
ATOM 510 C CA . ASN A 1 69 ? 5.84 1.179 13.836 1 97.94 69 ASN A CA 1
ATOM 511 C C . ASN A 1 69 ? 4.891 1.267 12.641 1 97.94 69 ASN A C 1
ATOM 513 O O . ASN A 1 69 ? 3.832 0.635 12.641 1 97.94 69 ASN A O 1
ATOM 517 N N . VAL A 1 70 ? 5.266 2.08 11.656 1 98.75 70 VAL A N 1
ATOM 518 C CA . VAL A 1 70 ? 4.43 2.27 10.477 1 98.75 70 VAL A CA 1
ATOM 519 C C . VAL A 1 70 ? 5.27 2.104 9.211 1 98.75 70 VAL A C 1
ATOM 521 O O . VAL A 1 70 ? 6.5 2.131 9.273 1 98.75 70 VAL A O 1
ATOM 524 N N . THR A 1 71 ? 4.652 1.873 8.148 1 98.81 71 THR A N 1
ATOM 525 C CA . THR A 1 71 ? 5.25 1.868 6.82 1 98.81 71 THR A CA 1
ATOM 526 C C . THR A 1 71 ? 4.438 2.723 5.855 1 98.81 71 THR A C 1
ATOM 528 O O . THR A 1 71 ? 3.205 2.721 5.902 1 98.81 71 THR A O 1
ATOM 531 N N . LEU A 1 72 ? 5.066 3.486 5.074 1 98.88 72 LEU A N 1
ATOM 532 C CA . LEU A 1 72 ? 4.453 4.223 3.973 1 98.88 72 LEU A CA 1
ATOM 533 C C . LEU A 1 72 ? 4.852 3.615 2.631 1 98.88 72 LEU A C 1
ATOM 535 O O . LEU A 1 72 ? 5.996 3.201 2.445 1 98.88 72 LEU A O 1
ATOM 539 N N . GLY A 1 73 ? 3.957 3.502 1.711 1 98.81 73 GLY A N 1
ATOM 540 C CA . GLY A 1 73 ? 4.23 3.086 0.345 1 98.81 73 GLY A CA 1
ATOM 541 C C . GLY A 1 73 ? 3.797 4.109 -0.688 1 98.81 73 GLY A C 1
ATOM 542 O O . GLY A 1 73 ? 2.729 4.711 -0.562 1 98.81 73 GLY A O 1
ATOM 543 N N . PHE A 1 74 ? 4.598 4.348 -1.701 1 98.75 74 PHE A N 1
ATOM 544 C CA . PHE A 1 74 ? 4.219 5.305 -2.734 1 98.75 74 PHE A CA 1
ATOM 545 C C . PHE A 1 74 ? 5.051 5.098 -3.996 1 98.75 74 PHE A C 1
ATOM 547 O O . PHE A 1 74 ? 6.164 4.57 -3.932 1 98.75 74 PHE A O 1
ATOM 554 N N . PHE A 1 75 ? 4.492 5.539 -5.098 1 98.69 75 PHE A N 1
ATOM 555 C CA . PHE A 1 75 ? 5.156 5.453 -6.395 1 98.69 75 PHE A CA 1
ATOM 556 C C . PHE A 1 75 ? 6.055 6.664 -6.621 1 98.69 75 PHE A C 1
ATOM 558 O O . PHE A 1 75 ? 5.648 7.801 -6.375 1 98.69 75 PHE A O 1
ATOM 565 N N . ALA A 1 76 ? 7.258 6.434 -7.043 1 97.69 76 ALA A N 1
ATOM 566 C CA . ALA A 1 76 ? 8.227 7.477 -7.379 1 97.69 76 ALA A CA 1
ATOM 567 C C . ALA A 1 76 ? 9.344 6.926 -8.25 1 97.69 76 ALA A C 1
ATOM 569 O O . ALA A 1 76 ? 9.688 5.742 -8.164 1 97.69 76 ALA A O 1
ATOM 570 N N . ASP A 1 77 ? 9.891 7.75 -9.133 1 96.44 77 ASP A N 1
ATOM 571 C CA . ASP A 1 77 ? 11.086 7.418 -9.891 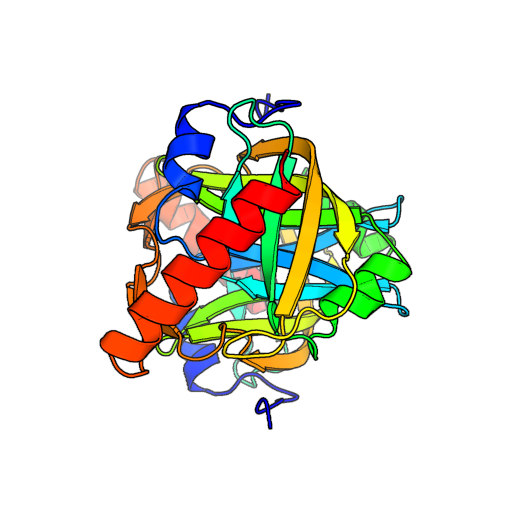1 96.44 77 ASP A CA 1
ATOM 572 C C . ASP A 1 77 ? 10.922 6.09 -10.625 1 96.44 77 ASP A C 1
ATOM 574 O O . ASP A 1 77 ? 11.773 5.207 -10.523 1 96.44 77 ASP A O 1
ATOM 578 N N . GLU A 1 78 ? 9.781 5.918 -11.203 1 97.75 78 GLU A N 1
ATOM 579 C CA . GLU A 1 78 ? 9.469 4.75 -12.023 1 97.75 78 GLU A CA 1
ATOM 580 C C . GLU A 1 78 ? 9.484 3.475 -11.188 1 97.75 78 GLU A C 1
ATOM 582 O O . GLU A 1 78 ? 9.852 2.406 -11.68 1 97.75 78 GLU A O 1
ATOM 587 N N . SER A 1 79 ? 9.25 3.664 -9.891 1 98.19 79 SER A N 1
ATOM 588 C CA . SER A 1 79 ? 9.297 2.527 -8.977 1 98.19 79 SER A CA 1
ATOM 589 C C . SER A 1 79 ? 8.266 2.674 -7.863 1 98.19 79 SER A C 1
ATOM 591 O O . SER A 1 79 ? 7.336 3.48 -7.969 1 98.19 79 SER A O 1
ATOM 593 N N . TYR A 1 80 ? 8.305 1.777 -6.98 1 98.56 80 TYR A N 1
ATOM 594 C CA . TYR A 1 80 ? 7.508 1.787 -5.758 1 98.56 80 TYR A CA 1
ATOM 595 C C . TYR A 1 80 ? 8.398 1.722 -4.523 1 98.56 80 TYR A C 1
ATOM 597 O O . TYR A 1 80 ? 9.211 0.801 -4.383 1 98.56 80 TYR A O 1
ATOM 605 N N . TYR A 1 81 ? 8.234 2.682 -3.609 1 98.25 81 TYR A N 1
ATOM 606 C CA . TYR A 1 81 ? 9.125 2.779 -2.455 1 98.25 81 TYR A CA 1
ATOM 607 C C . TYR A 1 81 ? 8.352 2.578 -1.155 1 98.25 81 TYR A C 1
ATOM 609 O O . TYR A 1 81 ? 7.156 2.863 -1.086 1 98.25 81 TYR A O 1
ATOM 617 N N . SER A 1 82 ? 9.047 2.084 -0.182 1 98.25 82 SER A N 1
ATOM 618 C CA . SER A 1 82 ? 8.547 1.983 1.183 1 98.25 82 SER A CA 1
ATOM 619 C C . SER A 1 82 ? 9.391 2.807 2.148 1 98.25 82 SER A C 1
ATOM 621 O O . SER A 1 82 ? 10.609 2.883 2 1 98.25 82 SER A O 1
ATOM 623 N N . ILE A 1 83 ? 8.766 3.484 3.062 1 98.38 83 ILE A N 1
ATOM 624 C CA . ILE A 1 83 ? 9.391 4.133 4.207 1 98.38 83 ILE A CA 1
ATOM 625 C C . ILE A 1 83 ? 8.977 3.428 5.496 1 98.38 83 ILE A C 1
ATOM 627 O O . ILE A 1 83 ? 7.793 3.389 5.836 1 98.38 83 ILE A O 1
ATOM 631 N N . GLN A 1 84 ? 9.867 2.824 6.137 1 97.94 84 GLN A N 1
ATOM 632 C CA . GLN A 1 84 ? 9.617 2.324 7.484 1 97.94 84 GLN A CA 1
ATOM 633 C C . GLN A 1 84 ? 10.016 3.355 8.539 1 97.94 84 GLN A C 1
ATOM 635 O O . GLN A 1 84 ? 11.055 4.008 8.414 1 97.94 84 GLN A O 1
ATOM 640 N N . GLY A 1 85 ? 9.148 3.49 9.516 1 98.06 85 GLY A N 1
ATOM 641 C CA . GLY A 1 85 ? 9.484 4.453 10.547 1 98.06 85 GLY A CA 1
ATOM 642 C C . GLY A 1 85 ? 8.633 4.309 11.797 1 98.06 85 GLY A C 1
ATOM 643 O O . GLY A 1 85 ? 7.816 3.393 11.898 1 98.06 85 GLY A O 1
ATOM 644 N N . SER A 1 86 ? 8.945 5.156 12.766 1 98.38 86 SER A N 1
ATOM 645 C CA . SER A 1 86 ? 8.18 5.266 14 1 98.38 86 SER A CA 1
ATOM 646 C C . SER A 1 86 ? 7.309 6.52 14 1 98.38 86 SER A C 1
ATOM 648 O O . SER A 1 86 ? 7.793 7.617 13.695 1 98.38 86 SER A O 1
ATOM 650 N N . ALA A 1 87 ? 6.043 6.316 14.359 1 98.75 87 ALA A N 1
ATOM 651 C CA . ALA A 1 87 ? 5.09 7.414 14.219 1 98.75 87 ALA A CA 1
ATOM 652 C C . ALA A 1 87 ? 4.594 7.895 15.578 1 98.75 87 ALA A C 1
ATOM 654 O O . ALA A 1 87 ? 4.551 7.121 16.531 1 98.75 87 ALA A O 1
ATOM 655 N N . SER A 1 88 ? 4.242 9.148 15.656 1 98.38 88 SER A N 1
ATOM 656 C CA . SER A 1 88 ? 3.49 9.766 16.75 1 98.38 88 SER A CA 1
ATOM 657 C C . SER A 1 88 ? 2.258 10.492 16.219 1 98.38 88 SER A C 1
ATOM 659 O O . SER A 1 88 ? 2.207 10.875 15.055 1 98.38 88 SER A O 1
ATOM 661 N N . VAL A 1 89 ? 1.288 10.602 17.062 1 98.19 89 VAL A N 1
ATOM 662 C CA . VAL A 1 89 ? 0.03 11.211 16.641 1 98.19 89 VAL A CA 1
ATOM 663 C C . VAL A 1 89 ? -0.282 12.414 17.531 1 98.19 89 VAL A C 1
ATOM 665 O O . VAL A 1 89 ? -0.047 12.383 18.734 1 98.19 89 VAL A O 1
ATOM 668 N N . SER A 1 90 ? -0.801 13.414 16.953 1 97.75 90 SER A N 1
ATOM 669 C CA . SER A 1 90 ? -1.176 14.617 17.688 1 97.75 90 SER A CA 1
ATOM 670 C C . SER A 1 90 ? -2.527 14.453 18.375 1 97.75 90 SER A C 1
ATOM 672 O O . SER A 1 90 ? -3.225 13.461 18.156 1 97.75 90 SER A O 1
ATOM 674 N N . GLU A 1 91 ? -2.852 15.438 19.219 1 97.19 91 GLU A N 1
ATOM 675 C CA . GLU A 1 91 ? -4.242 15.609 19.641 1 97.19 91 GLU A CA 1
ATOM 676 C C . GLU A 1 91 ? -5.117 16.031 18.453 1 97.19 91 GLU A C 1
ATOM 678 O O . GLU A 1 91 ? -4.613 16.281 17.359 1 97.19 91 GLU A O 1
ATOM 683 N N . ILE A 1 92 ? -6.426 15.977 18.75 1 97.94 92 ILE A N 1
ATOM 684 C CA . ILE A 1 92 ? -7.355 16.438 17.719 1 97.94 92 ILE A CA 1
ATOM 685 C C . ILE A 1 92 ? -7.172 17.938 17.484 1 97.94 92 ILE A C 1
ATOM 687 O O . ILE A 1 92 ? -7.098 18.703 18.438 1 97.94 92 ILE A O 1
ATOM 691 N N . ILE A 1 93 ? -6.965 18.297 16.25 1 97.38 93 ILE A N 1
ATOM 692 C CA . ILE A 1 93 ? -6.828 19.688 15.836 1 97.38 93 ILE A CA 1
ATOM 693 C C . ILE A 1 93 ? -8.086 20.125 15.086 1 97.38 93 ILE A C 1
ATOM 695 O O . ILE A 1 93 ? -8.461 19.516 14.086 1 97.38 93 ILE A O 1
ATOM 699 N N . GLU A 1 94 ? -8.688 21.125 15.578 1 97.06 94 GLU A N 1
ATOM 700 C CA . GLU A 1 94 ? -9.922 21.594 14.961 1 97.06 94 GLU A CA 1
ATOM 701 C C . GLU A 1 94 ? -9.664 22.828 14.102 1 97.06 94 GLU A C 1
ATOM 703 O O . GLU A 1 94 ? -9.227 23.875 14.609 1 97.06 94 GLU A O 1
ATOM 708 N N . LYS A 1 95 ? -9.844 22.766 12.859 1 95.56 95 LYS A N 1
ATOM 709 C CA . LYS A 1 95 ? -9.828 23.844 11.883 1 95.56 95 LYS A CA 1
ATOM 710 C C . LYS A 1 95 ? -11.055 23.797 10.977 1 95.56 95 LYS A C 1
ATOM 712 O O . LYS A 1 95 ? -12.18 23.688 11.453 1 95.56 95 LYS A O 1
ATOM 717 N N . THR A 1 96 ? -10.945 23.875 9.648 1 95 96 THR A N 1
ATOM 718 C CA . THR A 1 96 ? -12.102 23.703 8.773 1 95 96 THR A CA 1
ATOM 719 C C . THR A 1 96 ? -12.773 22.359 9.016 1 95 96 THR A C 1
ATOM 721 O O . THR A 1 96 ? -14 22.25 8.945 1 95 96 THR A O 1
ATOM 724 N N . MET A 1 97 ? -11.93 21.359 9.312 1 94.06 97 MET A N 1
ATOM 725 C CA . MET A 1 97 ? -12.391 20.062 9.812 1 94.06 97 MET A CA 1
ATOM 726 C C . MET A 1 97 ? -11.539 19.609 11 1 94.06 97 MET A C 1
ATOM 728 O O . MET A 1 97 ? -10.672 20.344 11.461 1 94.06 97 MET A O 1
ATOM 732 N N . LYS A 1 98 ? -11.859 18.469 11.5 1 96.75 98 LYS A N 1
ATOM 733 C CA . LYS A 1 98 ? -11.07 17.891 12.586 1 96.75 98 LYS A CA 1
ATOM 734 C C . LYS A 1 98 ? -9.992 16.953 12.047 1 96.75 98 LYS A C 1
ATOM 736 O O . LYS A 1 98 ? -10.297 15.984 11.352 1 96.75 98 LYS A O 1
ATOM 741 N N . TYR A 1 99 ? -8.742 17.297 12.414 1 95.81 99 TYR A N 1
ATOM 742 C CA . TYR A 1 99 ? -7.598 16.562 11.898 1 95.81 99 TYR A CA 1
ATOM 743 C C . TYR A 1 99 ? -6.82 15.891 13.023 1 95.81 99 TYR A C 1
ATOM 745 O O . TYR A 1 99 ? -7.02 16.219 14.203 1 95.81 99 TYR A O 1
ATOM 753 N N . ARG A 1 100 ? -6.094 15.023 12.633 1 97.69 100 ARG A N 1
ATOM 754 C CA . ARG A 1 100 ? -4.934 14.547 13.375 1 97.69 100 ARG A CA 1
ATOM 755 C C . ARG A 1 100 ? -3.674 14.602 12.516 1 97.69 100 ARG A C 1
ATOM 757 O O . ARG A 1 100 ? -3.742 14.469 11.297 1 97.69 100 ARG A O 1
ATOM 764 N N . VAL A 1 101 ? -2.576 14.852 13.148 1 98.38 101 VAL A N 1
ATOM 765 C CA . VAL A 1 101 ? -1.298 14.82 12.438 1 98.38 101 VAL A CA 1
ATOM 766 C C . VAL A 1 101 ? -0.477 13.625 12.906 1 98.38 101 VAL A C 1
ATOM 768 O O . VAL A 1 101 ? -0.335 13.391 14.109 1 98.38 101 VAL A O 1
ATOM 771 N N . ILE A 1 102 ? -0.019 12.891 11.977 1 98.81 102 ILE A N 1
ATOM 772 C CA . ILE A 1 102 ? 0.926 11.805 12.211 1 98.81 102 ILE A CA 1
ATOM 773 C C . ILE A 1 102 ? 2.324 12.234 11.773 1 98.81 102 ILE A C 1
ATOM 775 O O . ILE A 1 102 ? 2.516 12.695 10.648 1 98.81 102 ILE A O 1
ATOM 779 N N . THR A 1 103 ? 3.279 12.164 12.648 1 98.81 103 THR A N 1
ATOM 780 C CA . THR A 1 103 ? 4.676 12.406 12.305 1 98.81 103 THR A CA 1
ATOM 781 C C . THR A 1 103 ? 5.477 11.109 12.336 1 98.81 103 THR A C 1
ATOM 783 O O . THR A 1 103 ? 5.469 10.391 13.344 1 98.81 103 THR A O 1
ATOM 786 N N . VAL A 1 104 ? 6.133 10.852 11.273 1 98.81 104 VAL A N 1
ATOM 787 C CA . VAL A 1 104 ? 6.887 9.609 11.141 1 98.81 104 VAL A CA 1
ATOM 788 C C . VAL A 1 104 ? 8.383 9.914 11.133 1 98.81 104 VAL A C 1
ATOM 790 O O . VAL A 1 104 ? 8.867 10.656 10.273 1 98.81 104 VAL A O 1
ATOM 793 N N . ASP A 1 105 ? 9.102 9.352 12.062 1 98.56 105 ASP A N 1
ATOM 794 C CA . ASP A 1 105 ? 10.555 9.336 12 1 98.56 105 ASP A CA 1
ATOM 795 C C . ASP A 1 105 ? 11.062 8.227 11.086 1 98.56 105 ASP A C 1
ATOM 797 O O . ASP A 1 105 ? 10.844 7.043 11.359 1 98.56 105 ASP A O 1
ATOM 801 N N . VAL A 1 106 ? 11.812 8.602 10.078 1 98.31 106 VAL A N 1
ATOM 802 C CA . VAL A 1 106 ? 12.227 7.656 9.047 1 98.31 106 VAL A CA 1
ATOM 803 C C . VAL A 1 106 ? 13.352 6.77 9.57 1 98.31 106 VAL A C 1
ATOM 805 O O . VAL A 1 106 ? 14.336 7.27 10.117 1 98.31 106 VAL A O 1
ATOM 808 N N . LYS A 1 107 ? 13.172 5.5 9.359 1 97.38 107 LYS A N 1
ATOM 809 C CA . LYS A 1 107 ? 14.203 4.543 9.758 1 97.38 107 LYS A CA 1
ATOM 810 C C . LYS A 1 107 ? 14.875 3.92 8.539 1 97.38 107 LYS A C 1
ATOM 812 O O . LYS A 1 107 ? 16.094 3.701 8.531 1 97.38 107 LYS A O 1
ATOM 817 N N . GLU A 1 108 ? 14.078 3.613 7.566 1 96.75 108 GLU A N 1
ATOM 818 C CA . GLU A 1 108 ? 14.578 2.924 6.383 1 96.75 108 GLU A CA 1
ATOM 819 C C . GLU A 1 108 ? 13.711 3.223 5.16 1 96.75 108 GLU A C 1
ATOM 821 O O . GLU A 1 108 ? 12.484 3.279 5.258 1 96.75 108 GLU A O 1
ATOM 826 N N . VAL A 1 109 ? 14.359 3.504 4.047 1 97.88 109 VAL A N 1
ATOM 827 C CA . VAL A 1 109 ? 13.703 3.695 2.758 1 97.88 109 VAL A CA 1
ATOM 828 C C . VAL A 1 109 ? 14.18 2.627 1.774 1 97.88 109 VAL A C 1
ATOM 830 O O . VAL A 1 109 ? 15.383 2.412 1.612 1 97.88 109 VAL A O 1
ATOM 833 N N . GLU A 1 110 ? 13.203 1.982 1.129 1 96.5 110 GLU A N 1
ATOM 834 C CA . GLU A 1 110 ? 13.57 0.874 0.253 1 96.5 110 GLU A CA 1
ATOM 835 C C . GLU A 1 110 ? 12.75 0.89 -1.031 1 96.5 110 GLU A C 1
ATOM 837 O O . GLU A 1 110 ? 11.555 1.203 -1.007 1 96.5 110 GLU A O 1
ATOM 842 N N . ASP A 1 111 ? 13.391 0.653 -2.139 1 96.94 111 ASP A N 1
ATOM 843 C CA . ASP A 1 111 ? 12.68 0.32 -3.367 1 96.94 111 ASP A CA 1
ATOM 844 C C . ASP A 1 111 ? 12.125 -1.103 -3.314 1 96.94 111 ASP A C 1
ATOM 846 O O . ASP A 1 111 ? 12.891 -2.068 -3.234 1 96.94 111 ASP A O 1
ATOM 850 N N . VAL A 1 112 ? 10.805 -1.244 -3.418 1 97.19 112 VAL A N 1
ATOM 851 C CA . VAL A 1 112 ? 10.211 -2.557 -3.18 1 97.19 112 VAL A CA 1
ATOM 852 C C . VAL A 1 112 ? 9.375 -2.973 -4.387 1 97.19 112 VAL A C 1
ATOM 854 O O . VAL A 1 112 ? 8.391 -3.699 -4.246 1 97.19 112 VAL A O 1
ATOM 857 N N . ILE A 1 113 ? 9.695 -2.428 -5.527 1 97.62 113 ILE A N 1
ATOM 858 C CA . ILE A 1 113 ? 9.031 -2.852 -6.754 1 97.62 113 ILE A CA 1
ATOM 859 C C . ILE A 1 113 ? 9.438 -4.285 -7.09 1 97.62 113 ILE A C 1
ATOM 861 O O . ILE A 1 113 ? 10.523 -4.734 -6.719 1 97.62 113 ILE A O 1
ATOM 865 N N . PHE A 1 114 ? 8.594 -5.059 -7.746 1 96.19 114 PHE A N 1
ATOM 866 C CA . PHE A 1 114 ? 8.914 -6.426 -8.141 1 96.19 114 PHE A CA 1
ATOM 867 C C . PHE A 1 114 ? 10.008 -6.445 -9.195 1 96.19 114 PHE A C 1
ATOM 869 O O . PHE A 1 114 ? 10.227 -5.449 -9.891 1 96.19 114 PHE A O 1
ATOM 876 N N . TYR A 1 115 ? 10.562 -7.629 -9.312 1 91.44 115 TYR A N 1
ATOM 877 C CA . TYR A 1 115 ? 11.648 -7.824 -10.258 1 91.44 115 TYR A CA 1
ATOM 878 C C . TYR A 1 115 ? 11.211 -7.477 -11.68 1 91.44 115 TYR A C 1
ATOM 880 O O . TYR A 1 115 ? 10.188 -7.977 -12.156 1 91.44 115 TYR A O 1
ATOM 888 N N . GLY A 1 116 ? 12.047 -6.523 -12.203 1 94.62 116 GLY A N 1
ATOM 889 C CA . GLY A 1 116 ? 11.828 -6.172 -13.594 1 94.62 116 GLY A CA 1
ATOM 890 C C . GLY A 1 116 ? 10.688 -5.184 -13.789 1 94.62 116 GLY A C 1
ATOM 891 O O . GLY A 1 116 ? 10.297 -4.895 -14.922 1 94.62 116 GLY A O 1
ATOM 892 N N . GLY A 1 117 ? 10.102 -4.773 -12.773 1 97.06 117 GLY A N 1
ATOM 893 C CA . GLY A 1 117 ? 9.023 -3.812 -12.906 1 97.06 117 GLY A CA 1
ATOM 894 C C . GLY A 1 117 ? 9.508 -2.383 -13.062 1 97.06 117 GLY A C 1
ATOM 895 O O . GLY A 1 117 ? 10.352 -1.925 -12.297 1 97.06 117 GLY A O 1
ATOM 896 N N . LYS A 1 118 ? 9.078 -1.71 -14.039 1 98.31 118 LYS A N 1
ATOM 897 C CA . LYS A 1 118 ? 9.305 -0.282 -14.242 1 98.31 118 LYS A CA 1
ATOM 898 C C . LYS A 1 118 ? 7.984 0.472 -14.344 1 98.31 118 LYS A C 1
ATOM 900 O O . LYS A 1 118 ? 7.254 0.324 -15.328 1 98.31 118 LYS A O 1
ATOM 905 N N . VAL A 1 119 ? 7.719 1.285 -13.367 1 98.62 119 VAL A N 1
ATOM 906 C CA . VAL A 1 119 ? 6.469 2.037 -13.359 1 98.62 119 VAL A CA 1
ATOM 907 C C . VAL A 1 119 ? 6.488 3.084 -14.469 1 98.62 119 VAL A C 1
ATOM 909 O O . VAL A 1 119 ? 7.426 3.879 -14.562 1 98.62 119 VAL A O 1
ATOM 912 N N . THR A 1 120 ? 5.496 3.064 -15.281 1 98.12 120 THR A N 1
ATOM 913 C CA . THR A 1 120 ? 5.438 3.973 -16.422 1 98.12 120 THR A CA 1
ATOM 914 C C . THR A 1 120 ? 4.457 5.113 -16.156 1 98.12 120 THR A C 1
ATOM 916 O O . THR A 1 120 ? 4.539 6.168 -16.781 1 98.12 120 THR A O 1
ATOM 919 N N . GLN A 1 121 ? 3.5 4.918 -15.32 1 97.5 121 GLN A N 1
ATOM 920 C CA . GLN A 1 121 ? 2.533 5.93 -14.906 1 97.5 121 GLN A CA 1
ATOM 921 C C . GLN A 1 121 ? 2.254 5.844 -13.406 1 97.5 121 GLN A C 1
ATOM 923 O O . GLN A 1 121 ? 1.957 4.77 -12.891 1 97.5 121 GLN A O 1
ATOM 928 N N . GLN A 1 122 ? 2.404 7.02 -12.812 1 97.75 122 GLN A N 1
ATOM 929 C CA . GLN A 1 122 ? 2.014 7.102 -11.406 1 97.75 122 GLN A CA 1
ATOM 930 C C . GLN A 1 122 ? 0.512 7.336 -11.266 1 97.75 122 GLN A C 1
ATOM 932 O O . GLN A 1 122 ? -0.113 7.934 -12.148 1 97.75 122 GLN A O 1
ATOM 937 N N . PRO A 1 123 ? -0.014 6.848 -10.156 1 98.5 123 PRO A N 1
ATOM 938 C CA . PRO A 1 123 ? -1.439 7.129 -9.969 1 98.5 123 PRO A CA 1
ATOM 939 C C . PRO A 1 123 ? -1.724 8.617 -9.75 1 98.5 123 PRO A C 1
ATOM 941 O O . PRO A 1 123 ? -0.937 9.305 -9.102 1 98.5 123 PRO A O 1
ATOM 944 N N . THR A 1 124 ? -2.811 9.062 -10.297 1 98.19 124 THR A N 1
ATOM 945 C CA . THR A 1 124 ? -3.271 10.43 -10.07 1 98.19 124 THR A CA 1
ATOM 946 C C . THR A 1 124 ? -4.711 10.438 -9.562 1 98.19 124 THR A C 1
ATOM 948 O O . THR A 1 124 ? -5.406 9.422 -9.641 1 98.19 124 THR A O 1
ATOM 951 N N . TYR A 1 125 ? -5.09 11.555 -9 1 98.31 125 TYR A N 1
ATOM 952 C CA . TYR A 1 125 ? -6.438 11.688 -8.461 1 98.31 125 TYR A CA 1
ATOM 953 C C . TYR A 1 125 ? -6.941 13.125 -8.602 1 98.31 125 TYR A C 1
ATOM 955 O O . TYR A 1 125 ? -6.16 14.039 -8.867 1 98.31 125 TYR A O 1
ATOM 963 N N . GLU A 1 126 ? -8.203 13.273 -8.469 1 97.56 126 GLU A N 1
ATOM 964 C CA . GLU A 1 126 ? -8.836 14.578 -8.32 1 97.56 126 GLU A CA 1
ATOM 965 C C . GLU A 1 126 ? -9.688 14.641 -7.055 1 97.56 126 GLU A C 1
ATOM 967 O O . GLU A 1 126 ? -10.141 13.609 -6.555 1 97.56 126 GLU A O 1
ATOM 972 N N . LYS A 1 127 ? -9.766 15.82 -6.613 1 96.94 127 LYS A N 1
ATOM 973 C CA . LYS A 1 127 ? -10.633 16.047 -5.465 1 96.94 127 LYS A CA 1
ATOM 974 C C . LYS A 1 127 ? -12.07 16.328 -5.91 1 96.94 127 LYS A C 1
ATOM 976 O O . LYS A 1 127 ? -12.297 17.062 -6.879 1 96.94 127 LYS A O 1
ATOM 981 N N . THR A 1 128 ? -13.023 15.68 -5.172 1 96.12 128 THR A N 1
ATOM 982 C CA . THR A 1 128 ? -14.406 15.727 -5.629 1 96.12 128 THR A CA 1
ATOM 983 C C . THR A 1 128 ? -15.164 16.859 -4.953 1 96.12 128 THR A C 1
ATOM 985 O O . THR A 1 128 ? -16.297 17.172 -5.324 1 96.12 128 THR A O 1
ATOM 988 N N . TYR A 1 129 ? -14.594 17.438 -3.977 1 92.62 129 TYR A N 1
ATOM 989 C CA . TYR A 1 129 ? -15.219 18.562 -3.307 1 92.62 129 TYR A CA 1
ATOM 990 C C . TYR A 1 129 ? -14.836 19.875 -3.982 1 92.62 129 TYR A C 1
ATOM 992 O O . TYR A 1 129 ? -13.945 19.906 -4.832 1 92.62 129 TYR A O 1
ATOM 1000 N N . GLU A 1 130 ? -15.539 20.969 -3.688 1 93.25 130 GLU A N 1
ATOM 1001 C CA . GLU A 1 130 ? -15.398 22.266 -4.355 1 93.25 130 GLU A CA 1
ATOM 1002 C C . GLU A 1 130 ? -13.953 22.75 -4.293 1 93.25 130 GLU A C 1
ATOM 1004 O O . GLU A 1 130 ? -13.289 22.625 -3.264 1 93.25 130 GLU A O 1
ATOM 1009 N N . ALA A 1 131 ? -13.609 23.375 -5.398 1 93.06 131 ALA A N 1
ATOM 1010 C CA . ALA A 1 131 ? -12.227 23.812 -5.586 1 93.06 131 ALA A CA 1
ATOM 1011 C C . ALA A 1 131 ? -11.789 24.75 -4.457 1 93.06 131 ALA A C 1
ATOM 1013 O O . ALA A 1 131 ? -10.672 24.641 -3.955 1 93.06 131 ALA A O 1
ATOM 1014 N N . GLU A 1 132 ? -12.703 25.641 -4.117 1 94 132 GLU A N 1
ATOM 1015 C CA . GLU A 1 132 ? -12.367 26.594 -3.064 1 94 132 GLU A CA 1
ATOM 1016 C C . GLU A 1 132 ? -12.125 25.875 -1.735 1 94 132 GLU A C 1
ATOM 1018 O O . GLU A 1 132 ? -11.188 26.219 -1.007 1 94 132 GLU A O 1
ATOM 1023 N N . LEU A 1 133 ? -13.008 24.938 -1.44 1 94.5 133 LEU A N 1
ATOM 1024 C CA . LEU A 1 133 ? -12.836 24.156 -0.219 1 94.5 133 LEU A CA 1
ATOM 1025 C C . LEU A 1 133 ? -11.539 23.344 -0.267 1 94.5 133 LEU A C 1
ATOM 1027 O O . LEU A 1 133 ? -10.797 23.297 0.718 1 94.5 133 LEU A O 1
ATOM 1031 N N . ALA A 1 134 ? -11.273 22.766 -1.392 1 94.94 134 ALA A N 1
ATOM 1032 C CA . ALA A 1 134 ? -10.055 21.984 -1.571 1 94.94 134 ALA A CA 1
ATOM 1033 C C . ALA A 1 134 ? -8.812 22.828 -1.302 1 94.94 134 ALA A C 1
ATOM 1035 O O . ALA A 1 134 ? -7.906 22.406 -0.584 1 94.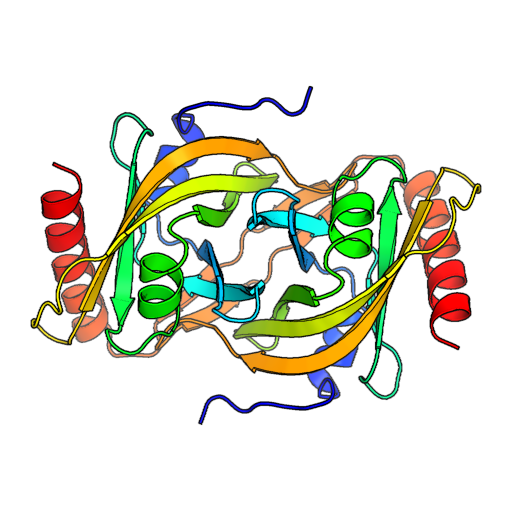94 134 ALA A O 1
ATOM 1036 N N . GLU A 1 135 ? -8.742 23.969 -1.883 1 95.44 135 GLU A N 1
ATOM 1037 C CA . GLU A 1 135 ? -7.613 24.875 -1.702 1 95.44 135 GLU A CA 1
ATOM 1038 C C . GLU A 1 135 ? -7.465 25.281 -0.241 1 95.44 135 GLU A C 1
ATOM 1040 O O . GLU A 1 135 ? -6.348 25.359 0.278 1 95.44 135 GLU A O 1
ATOM 1045 N N . LYS A 1 136 ? -8.586 25.578 0.345 1 96.31 136 LYS A N 1
ATOM 1046 C CA . LYS A 1 136 ? -8.578 25.969 1.749 1 96.31 136 LYS A CA 1
ATOM 1047 C C . LYS A 1 136 ? -8.016 24.859 2.633 1 96.31 136 LYS A C 1
ATOM 1049 O O . LYS A 1 136 ? -7.137 25.109 3.461 1 96.31 136 LYS A O 1
ATOM 1054 N N . LEU A 1 137 ? -8.547 23.703 2.424 1 96.19 137 LEU A N 1
ATOM 1055 C CA . LEU A 1 137 ? -8.094 22.547 3.207 1 96.19 137 LEU A CA 1
ATOM 1056 C C . LEU A 1 137 ? -6.609 22.297 2.98 1 96.19 137 LEU A C 1
ATOM 1058 O O . LEU A 1 137 ? -5.855 22.094 3.936 1 96.19 137 LEU A O 1
ATOM 1062 N N . ASP A 1 138 ? -6.148 22.281 1.75 1 96.62 138 ASP A N 1
ATOM 1063 C CA . ASP A 1 138 ? -4.754 22.016 1.412 1 96.62 138 ASP A CA 1
ATOM 1064 C C . ASP A 1 138 ? -3.824 23.047 2.057 1 96.62 138 ASP A C 1
ATOM 1066 O O . ASP A 1 138 ? -2.768 22.688 2.58 1 96.62 138 ASP A O 1
ATOM 1070 N N . SER A 1 139 ? -4.219 24.297 1.968 1 96.69 139 SER A N 1
ATOM 1071 C CA . SER A 1 139 ? -3.408 25.375 2.553 1 96.69 139 SER A CA 1
ATOM 1072 C C . SER A 1 139 ? -3.318 25.219 4.066 1 96.69 139 SER A C 1
ATOM 1074 O O . SER A 1 139 ? -2.234 25.344 4.645 1 96.69 139 SER A O 1
ATOM 1076 N N . GLU A 1 140 ? -4.461 24.938 4.688 1 97.06 140 GLU A N 1
ATOM 1077 C CA . GLU A 1 140 ? -4.52 24.75 6.133 1 97.06 140 GLU A CA 1
ATOM 1078 C C . GLU A 1 140 ? -3.645 23.578 6.574 1 97.06 140 GLU A C 1
ATOM 1080 O O . GLU A 1 140 ? -2.891 23.688 7.543 1 97.06 140 GLU A O 1
ATOM 1085 N N . VAL A 1 141 ? -3.768 22.547 5.836 1 97.12 141 VAL A N 1
ATOM 1086 C CA . VAL A 1 141 ? -3.055 21.312 6.18 1 97.12 141 VAL A CA 1
ATOM 1087 C C . VAL A 1 141 ? -1.556 21.516 5.957 1 97.12 141 VAL A C 1
ATOM 1089 O O . VAL A 1 141 ? -0.74 21.062 6.766 1 97.12 141 VAL A O 1
ATOM 1092 N N . HIS A 1 142 ? -1.233 22.141 4.852 1 97.31 142 HIS A N 1
ATOM 1093 C CA . HIS A 1 142 ? 0.178 22.406 4.594 1 97.31 142 HIS A CA 1
ATOM 1094 C C . HIS A 1 142 ? 0.807 23.188 5.742 1 97.31 142 HIS A C 1
ATOM 1096 O O . HIS A 1 142 ? 1.889 22.844 6.219 1 97.31 142 HIS A O 1
ATOM 1102 N N . GLU A 1 143 ? 0.186 24.25 6.184 1 96.88 143 GLU A N 1
ATOM 1103 C CA . GLU A 1 143 ? 0.687 25.047 7.289 1 96.88 143 GLU A CA 1
ATOM 1104 C C . GLU A 1 143 ? 0.813 24.219 8.562 1 96.88 143 GLU A C 1
ATOM 1106 O O . GLU A 1 143 ? 1.79 24.359 9.305 1 96.88 143 GLU A O 1
ATOM 1111 N N . LEU A 1 144 ? -0.212 23.469 8.758 1 97.25 144 LEU A N 1
ATOM 1112 C CA . LEU A 1 144 ? -0.236 22.594 9.93 1 97.25 144 LEU A CA 1
ATOM 1113 C C . LEU A 1 144 ? 0.949 21.625 9.906 1 97.25 144 LEU A C 1
ATOM 1115 O O . LEU A 1 144 ? 1.65 21.484 10.914 1 97.25 144 LEU A O 1
ATOM 1119 N N . LEU A 1 145 ? 1.237 20.969 8.766 1 98.25 145 LEU A N 1
ATOM 1120 C CA . LEU A 1 145 ? 2.311 19.984 8.641 1 98.25 145 LEU A CA 1
ATOM 1121 C C . LEU A 1 145 ? 3.676 20.656 8.766 1 98.25 145 LEU A C 1
ATOM 1123 O O . LEU A 1 145 ? 4.598 20.094 9.359 1 98.25 145 LEU A O 1
ATOM 1127 N N . VAL A 1 146 ? 3.82 21.844 8.25 1 97.06 146 VAL A N 1
ATOM 1128 C CA . VAL A 1 146 ? 5.066 22.594 8.398 1 97.06 146 VAL A CA 1
ATOM 1129 C C . VAL A 1 146 ? 5.363 22.828 9.875 1 97.06 146 VAL A C 1
ATOM 1131 O O . VAL A 1 146 ? 6.504 22.672 10.32 1 97.06 146 VAL A O 1
ATOM 1134 N N . GLU A 1 147 ? 4.359 23.172 10.656 1 95.75 147 GLU A N 1
ATOM 1135 C CA . GLU A 1 147 ? 4.512 23.438 12.086 1 95.75 147 GLU A CA 1
ATOM 1136 C C . GLU A 1 147 ? 4.949 22.172 12.836 1 95.75 147 GLU A C 1
ATOM 1138 O O . GLU A 1 147 ? 5.801 22.234 13.719 1 95.75 147 GLU A O 1
ATOM 1143 N N . TYR A 1 148 ? 4.395 21.031 12.438 1 95.56 148 TYR A N 1
ATOM 1144 C CA . TYR A 1 148 ? 4.648 19.781 13.148 1 95.56 148 TYR A CA 1
ATOM 1145 C C . TYR A 1 148 ? 6 19.203 12.758 1 95.56 148 TYR A C 1
ATOM 1147 O O . TYR A 1 148 ? 6.512 18.297 13.43 1 95.56 148 TYR A O 1
ATOM 1155 N N . LEU A 1 149 ? 6.559 19.609 11.641 1 95.75 149 LEU A N 1
ATOM 1156 C CA . LEU A 1 149 ? 7.832 19.078 11.172 1 95.75 149 LEU A CA 1
ATOM 1157 C C . LEU A 1 149 ? 8.992 19.953 11.641 1 95.75 149 LEU A C 1
ATOM 1159 O O . LEU A 1 149 ? 10.156 19.672 11.344 1 95.75 149 LEU A O 1
ATOM 1163 N N . LYS A 1 150 ? 8.742 21.062 12.328 1 88.56 150 LYS A N 1
ATOM 1164 C CA . LYS A 1 150 ? 9.781 21.875 12.93 1 88.56 150 LYS A CA 1
ATOM 1165 C C . LYS A 1 150 ? 10.398 21.188 14.141 1 88.56 150 LYS A C 1
ATOM 1167 O O . LYS A 1 150 ? 9.727 20.422 14.836 1 88.56 150 LYS A O 1
ATOM 1172 N N . MET B 1 1 ? -21.312 3.949 4.859 1 37 1 MET B N 1
ATOM 1173 C CA . MET B 1 1 ? -20.469 3.016 5.605 1 37 1 MET B CA 1
ATOM 1174 C C . MET B 1 1 ? -19.453 2.35 4.688 1 37 1 MET B C 1
ATOM 1176 O O . MET B 1 1 ? -19.719 2.125 3.508 1 37 1 MET B O 1
ATOM 1180 N N . ALA B 1 2 ? -18.172 2.576 5.02 1 49.06 2 ALA B N 1
ATOM 1181 C CA . ALA B 1 2 ? -17.25 1.98 4.066 1 49.06 2 ALA B CA 1
ATOM 1182 C C . ALA B 1 2 ? -17.703 0.588 3.643 1 49.06 2 ALA B C 1
ATOM 1184 O O . ALA B 1 2 ? -18.062 -0.239 4.488 1 49.06 2 ALA B O 1
ATOM 1185 N N . LYS B 1 3 ? -18.328 0.358 2.496 1 56.16 3 LYS B N 1
ATOM 1186 C CA . LYS B 1 3 ? -18.859 -0.907 2.004 1 56.16 3 LYS B CA 1
ATOM 1187 C C . LYS B 1 3 ? -17.844 -2.035 2.166 1 56.16 3 LYS B C 1
ATOM 1189 O O . LYS B 1 3 ? -16.766 -1.983 1.591 1 56.16 3 LYS B O 1
ATOM 1194 N N . THR B 1 4 ? -18.016 -2.83 3.318 1 75.44 4 THR B N 1
ATOM 1195 C CA . THR B 1 4 ? -17.172 -3.996 3.557 1 75.44 4 THR B CA 1
ATOM 1196 C C . THR B 1 4 ? -17.828 -5.258 3 1 75.44 4 THR B C 1
ATOM 1198 O O . THR B 1 4 ? -19.031 -5.441 3.121 1 75.44 4 THR B O 1
ATOM 1201 N N . PHE B 1 5 ? -17 -5.91 2.113 1 85.06 5 PHE B N 1
ATOM 1202 C CA . PHE B 1 5 ? -17.438 -7.18 1.547 1 85.06 5 PHE B CA 1
ATOM 1203 C C . PHE B 1 5 ? -16.609 -8.328 2.102 1 85.06 5 PHE B C 1
ATOM 1205 O O . PHE B 1 5 ? -15.445 -8.148 2.459 1 85.06 5 PHE B O 1
ATOM 1212 N N . ASP B 1 6 ? -17.312 -9.461 2.246 1 86.81 6 ASP B N 1
ATOM 1213 C CA . ASP B 1 6 ? -16.562 -10.625 2.701 1 86.81 6 ASP B CA 1
ATOM 1214 C C . ASP B 1 6 ? -16 -11.414 1.519 1 86.81 6 ASP B C 1
ATOM 1216 O O . ASP B 1 6 ? -15.391 -12.469 1.701 1 86.81 6 ASP B O 1
ATOM 1220 N N . ALA B 1 7 ? -16.328 -10.945 0.346 1 94.12 7 ALA B N 1
ATOM 1221 C CA . ALA B 1 7 ? -15.773 -11.414 -0.918 1 94.12 7 ALA B CA 1
ATOM 1222 C C . ALA B 1 7 ? -15.57 -10.258 -1.893 1 94.12 7 ALA B C 1
ATOM 1224 O O . ALA B 1 7 ? -16.234 -9.227 -1.788 1 94.12 7 ALA B O 1
ATOM 1225 N N . LEU B 1 8 ? -14.586 -10.492 -2.795 1 96.56 8 LEU B N 1
ATOM 1226 C CA . LEU B 1 8 ? -14.336 -9.461 -3.791 1 96.56 8 LEU B CA 1
ATOM 1227 C C . LEU B 1 8 ? -15.555 -9.273 -4.699 1 96.56 8 LEU B C 1
ATOM 1229 O O . LEU B 1 8 ? -16.062 -10.242 -5.266 1 96.56 8 LEU B O 1
ATOM 1233 N N . PRO B 1 9 ? -16.016 -8.039 -4.805 1 95.69 9 PRO B N 1
ATOM 1234 C CA . PRO B 1 9 ? -17.016 -7.781 -5.855 1 95.69 9 PRO B CA 1
ATOM 1235 C C . PRO B 1 9 ? -16.5 -8.117 -7.25 1 95.69 9 PRO B C 1
ATOM 1237 O O . PRO B 1 9 ? -15.281 -8.086 -7.488 1 95.69 9 PRO B O 1
ATOM 1240 N N . GLU B 1 10 ? -17.375 -8.383 -8.141 1 96.06 10 GLU B N 1
ATOM 1241 C CA . GLU B 1 10 ? -17.031 -8.812 -9.492 1 96.06 10 GLU B CA 1
ATOM 1242 C C . GLU B 1 10 ? -16.141 -7.789 -10.188 1 96.06 10 GLU B C 1
ATOM 1244 O O . GLU B 1 10 ? -15.195 -8.164 -10.891 1 96.06 10 GLU B O 1
ATOM 1249 N N . THR B 1 11 ? -16.391 -6.539 -10 1 96.19 11 THR B N 1
ATOM 1250 C CA . THR B 1 11 ? -15.602 -5.492 -10.648 1 96.19 11 THR B CA 1
ATOM 1251 C C . THR B 1 11 ? -14.156 -5.535 -10.172 1 96.19 11 THR B C 1
ATOM 1253 O O . THR B 1 11 ? -13.234 -5.32 -10.961 1 96.19 11 THR B O 1
ATOM 1256 N N . LEU B 1 12 ? -13.984 -5.82 -8.891 1 97.75 12 LEU B N 1
ATOM 1257 C CA . LEU B 1 12 ? -12.633 -5.918 -8.344 1 97.75 12 LEU B CA 1
ATOM 1258 C C . LEU B 1 12 ? -11.945 -7.191 -8.82 1 97.75 12 LEU B C 1
ATOM 1260 O O . LEU B 1 12 ? -10.734 -7.195 -9.055 1 97.75 12 LEU B O 1
ATOM 1264 N N . ILE B 1 13 ? -12.727 -8.266 -8.953 1 98.06 13 ILE B N 1
ATOM 1265 C CA . ILE B 1 13 ? -12.195 -9.508 -9.516 1 98.06 13 ILE B CA 1
ATOM 1266 C C . ILE B 1 13 ? -11.656 -9.242 -10.922 1 98.06 13 ILE B C 1
ATOM 1268 O O . ILE B 1 13 ? -10.523 -9.633 -11.242 1 98.06 13 ILE B O 1
ATOM 1272 N N . GLU B 1 14 ? -12.414 -8.586 -11.703 1 97.69 14 GLU B N 1
ATOM 1273 C CA . GLU B 1 14 ? -12.023 -8.305 -13.086 1 97.69 14 GLU B CA 1
ATOM 1274 C C . GLU B 1 14 ? -10.773 -7.43 -13.141 1 97.69 14 GLU B C 1
ATOM 1276 O O . GLU B 1 14 ? -9.922 -7.602 -14.016 1 97.69 14 GLU B O 1
ATOM 1281 N N . THR B 1 15 ? -10.695 -6.469 -12.227 1 97.94 15 THR B N 1
ATOM 1282 C CA . THR B 1 15 ? -9.508 -5.625 -12.164 1 97.94 15 THR B CA 1
ATOM 1283 C C . THR B 1 15 ? -8.273 -6.453 -11.836 1 97.94 15 THR B C 1
ATOM 1285 O O . THR B 1 15 ? -7.238 -6.32 -12.492 1 97.94 15 THR B O 1
ATOM 1288 N N . LEU B 1 16 ? -8.391 -7.34 -10.859 1 98 16 LEU B N 1
ATOM 1289 C CA . LEU B 1 16 ? -7.238 -8.094 -10.375 1 98 16 LEU B CA 1
ATOM 1290 C C . LEU B 1 16 ? -6.785 -9.117 -11.406 1 98 16 LEU B C 1
ATOM 1292 O O . LEU B 1 16 ? -5.664 -9.625 -11.336 1 98 16 LEU B O 1
ATOM 1296 N N . LYS B 1 17 ? -7.613 -9.453 -12.359 1 96.94 17 LYS B N 1
ATOM 1297 C CA . LYS B 1 17 ? -7.254 -10.383 -13.422 1 96.94 17 LYS B CA 1
ATOM 1298 C C . LYS B 1 17 ? -6.355 -9.719 -14.461 1 96.94 17 LYS B C 1
ATOM 1300 O O . LYS B 1 17 ? -5.754 -10.391 -15.297 1 96.94 17 LYS B O 1
ATOM 1305 N N . LYS B 1 18 ? -6.219 -8.414 -14.391 1 96.06 18 LYS B N 1
ATOM 1306 C CA . LYS B 1 18 ? -5.391 -7.66 -15.32 1 96.06 18 LYS B CA 1
ATOM 1307 C C . LYS B 1 18 ? -3.98 -7.465 -14.766 1 96.06 18 LYS B C 1
ATOM 1309 O O . LYS B 1 18 ? -3.629 -8.039 -13.734 1 96.06 18 LYS B O 1
ATOM 1314 N N . GLU B 1 19 ? -3.184 -6.836 -15.547 1 94.56 19 GLU B N 1
ATOM 1315 C CA . GLU B 1 19 ? -1.835 -6.477 -15.117 1 94.56 19 GLU B CA 1
ATOM 1316 C C . GLU B 1 19 ? -1.852 -5.254 -14.203 1 94.56 19 GLU B C 1
ATOM 1318 O O . GLU B 1 19 ? -1.797 -4.117 -14.68 1 94.56 19 GLU B O 1
ATOM 1323 N N . VAL B 1 20 ? -2 -5.5 -12.93 1 97.31 20 VAL B N 1
ATOM 1324 C CA . VAL B 1 20 ? -2.061 -4.414 -11.953 1 97.31 20 VAL B CA 1
ATOM 1325 C C . VAL B 1 20 ? -0.928 -4.566 -10.945 1 97.31 20 VAL B C 1
ATOM 1327 O O . VAL B 1 20 ? -0.359 -5.648 -10.797 1 97.31 20 VAL B O 1
ATOM 1330 N N . ILE B 1 21 ? -0.502 -3.465 -10.352 1 98.75 21 ILE B N 1
ATOM 1331 C CA . ILE B 1 21 ? 0.435 -3.469 -9.227 1 98.75 21 ILE B CA 1
ATOM 1332 C C . ILE B 1 21 ? -0.332 -3.582 -7.914 1 98.75 21 ILE B C 1
ATOM 1334 O O . ILE B 1 21 ? -1.262 -2.811 -7.66 1 98.75 21 ILE B O 1
ATOM 1338 N N . VAL B 1 22 ? -0.012 -4.594 -7.113 1 98.88 22 VAL B N 1
ATOM 1339 C CA . VAL B 1 22 ? -0.667 -4.844 -5.836 1 98.88 22 VAL B CA 1
ATOM 1340 C C . VAL B 1 22 ? 0.348 -4.715 -4.699 1 98.88 22 VAL B C 1
ATOM 1342 O O . VAL B 1 22 ? 1.471 -5.215 -4.805 1 98.88 22 VAL B O 1
ATOM 1345 N N . SER B 1 23 ? -0.002 -3.916 -3.67 1 98.88 23 SER B N 1
ATOM 1346 C CA . SER B 1 23 ? 0.806 -3.896 -2.455 1 98.88 23 SER B CA 1
ATOM 1347 C C . SER B 1 23 ? 0.522 -5.113 -1.581 1 98.88 23 SER B C 1
ATOM 1349 O O . SER B 1 23 ? -0.62 -5.34 -1.178 1 98.88 23 SER B O 1
ATOM 1351 N N . LEU B 1 24 ? 1.482 -5.91 -1.339 1 98.88 24 LEU B N 1
ATOM 1352 C CA . LEU B 1 24 ? 1.419 -7 -0.37 1 98.88 24 LEU B CA 1
ATOM 1353 C C . LEU B 1 24 ? 1.965 -6.559 0.983 1 98.88 24 LEU B C 1
ATOM 1355 O O . LEU B 1 24 ? 3.139 -6.195 1.095 1 98.88 24 LEU B O 1
ATOM 1359 N N . ILE B 1 25 ? 1.116 -6.586 1.968 1 98.88 25 ILE B N 1
ATOM 1360 C CA . ILE B 1 25 ? 1.463 -6.047 3.277 1 98.88 25 ILE B CA 1
ATOM 1361 C C . ILE B 1 25 ? 1.433 -7.164 4.32 1 98.88 25 ILE B C 1
ATOM 1363 O O . ILE B 1 25 ? 0.423 -7.855 4.465 1 98.88 25 ILE B O 1
ATOM 1367 N N . THR B 1 26 ? 2.502 -7.367 4.984 1 98.75 26 THR B N 1
ATOM 1368 C CA . THR B 1 26 ? 2.67 -8.367 6.035 1 98.75 26 THR B CA 1
ATOM 1369 C C . THR B 1 26 ? 3.242 -7.73 7.301 1 98.75 26 THR B C 1
ATOM 1371 O O . THR B 1 26 ? 3.496 -6.527 7.336 1 98.75 26 THR B O 1
ATOM 1374 N N . VAL B 1 27 ? 3.314 -8.516 8.367 1 98.25 27 VAL B N 1
ATOM 1375 C CA . VAL B 1 27 ? 3.904 -8.078 9.625 1 98.25 27 VAL B CA 1
ATOM 1376 C C . VAL B 1 27 ? 5.113 -8.945 9.961 1 98.25 27 VAL B C 1
ATOM 1378 O O . VAL B 1 27 ? 5.023 -10.172 9.961 1 98.25 27 VAL B O 1
ATOM 1381 N N . ASN B 1 28 ? 6.195 -8.266 10.195 1 96.38 28 ASN B N 1
ATOM 1382 C CA . ASN B 1 28 ? 7.402 -9.039 10.469 1 96.38 28 ASN B CA 1
ATOM 1383 C C . ASN B 1 28 ? 7.465 -9.484 11.93 1 96.38 28 ASN B C 1
ATOM 1385 O O . ASN B 1 28 ? 6.527 -9.25 12.695 1 96.38 28 ASN B O 1
ATOM 1389 N N . SER B 1 29 ? 8.578 -10.133 12.328 1 92.62 29 SER B N 1
ATOM 1390 C CA . SER B 1 29 ? 8.719 -10.734 13.648 1 92.62 29 SER B CA 1
ATOM 1391 C C . SER B 1 29 ? 8.766 -9.672 14.742 1 92.62 29 SER B C 1
ATOM 1393 O O . SER B 1 29 ? 8.453 -9.953 15.898 1 92.62 29 SER B O 1
ATOM 1395 N N . ASP B 1 30 ? 9.141 -8.43 14.352 1 91.69 30 ASP B N 1
ATOM 1396 C CA . ASP B 1 30 ? 9.195 -7.32 15.297 1 91.69 30 ASP B CA 1
ATOM 1397 C C . ASP B 1 30 ? 7.875 -6.555 15.32 1 91.69 30 ASP B C 1
ATOM 1399 O O . ASP B 1 30 ? 7.805 -5.445 15.859 1 91.69 30 ASP B O 1
ATOM 1403 N N . HIS B 1 31 ? 6.883 -7.082 14.586 1 92.38 31 HIS B N 1
ATOM 1404 C CA . HIS B 1 31 ? 5.527 -6.547 14.547 1 92.38 31 HIS B CA 1
ATOM 1405 C C . HIS B 1 31 ? 5.469 -5.258 13.734 1 92.38 31 HIS B C 1
ATOM 1407 O O . HIS B 1 31 ? 4.602 -4.414 13.961 1 92.38 31 HIS B O 1
ATOM 1413 N N . ASN B 1 32 ? 6.449 -5.09 12.883 1 96 32 ASN B N 1
ATOM 1414 C CA . ASN B 1 32 ? 6.426 -3.984 11.93 1 96 32 ASN B CA 1
ATOM 1415 C C . ASN B 1 32 ? 5.715 -4.371 10.633 1 96 32 ASN B C 1
ATOM 1417 O O . ASN B 1 32 ? 5.906 -5.477 10.125 1 96 32 ASN B O 1
ATOM 1421 N N . PRO B 1 33 ? 4.875 -3.475 10.227 1 98.44 33 PRO B N 1
ATOM 1422 C CA . PRO B 1 33 ? 4.312 -3.758 8.898 1 98.44 33 PRO B CA 1
ATOM 1423 C C . PRO B 1 33 ? 5.336 -3.6 7.777 1 98.44 33 PRO B C 1
ATOM 1425 O O . PRO B 1 33 ? 6.168 -2.689 7.82 1 98.44 33 PRO B O 1
ATOM 1428 N N . GLU B 1 34 ? 5.312 -4.48 6.84 1 98.25 34 GLU B N 1
ATOM 1429 C CA . GLU B 1 34 ? 6.156 -4.445 5.652 1 98.25 34 GLU B CA 1
ATOM 1430 C C . GLU B 1 34 ? 5.32 -4.492 4.375 1 98.25 34 GLU B C 1
ATOM 1432 O O . GLU B 1 34 ? 4.293 -5.172 4.328 1 98.25 34 GLU B O 1
ATOM 1437 N N . VAL B 1 35 ? 5.797 -3.742 3.367 1 98.56 35 VAL B N 1
ATOM 1438 C CA . VAL B 1 35 ? 5.047 -3.729 2.113 1 98.56 35 VAL B CA 1
ATOM 1439 C C . VAL B 1 35 ? 5.984 -4.055 0.952 1 98.56 35 VAL B C 1
ATOM 1441 O O . VAL B 1 35 ? 7.156 -3.68 0.966 1 98.56 35 VAL B O 1
ATOM 1444 N N . SER B 1 36 ? 5.527 -4.77 0.002 1 97.75 36 SER B N 1
ATOM 1445 C CA . SER B 1 36 ? 6.176 -5 -1.285 1 97.75 36 SER B CA 1
ATOM 1446 C C . SER B 1 36 ? 5.172 -4.91 -2.432 1 97.75 36 SER B C 1
ATOM 1448 O O . SER B 1 36 ? 3.996 -5.234 -2.262 1 97.75 36 SER B O 1
ATOM 1450 N N . ALA B 1 37 ? 5.617 -4.441 -3.521 1 98.5 37 ALA B N 1
ATOM 1451 C CA . ALA B 1 37 ? 4.77 -4.414 -4.711 1 98.5 37 ALA B CA 1
ATOM 1452 C C . ALA B 1 37 ? 4.871 -5.727 -5.488 1 98.5 37 ALA B C 1
ATOM 1454 O O . ALA B 1 37 ? 5.973 -6.219 -5.742 1 98.5 37 ALA B O 1
ATOM 1455 N N . VAL B 1 38 ? 3.742 -6.301 -5.824 1 98.31 38 VAL B N 1
ATOM 1456 C CA . VAL B 1 38 ? 3.693 -7.547 -6.578 1 98.31 38 VAL B CA 1
ATOM 1457 C C . VAL B 1 38 ? 2.771 -7.391 -7.785 1 98.31 38 VAL B C 1
ATOM 1459 O O . VAL B 1 38 ? 1.914 -6.504 -7.805 1 98.31 38 VAL B O 1
ATOM 1462 N N . SER B 1 39 ? 2.955 -8.273 -8.781 1 97.94 39 SER B N 1
ATOM 1463 C CA . SER B 1 39 ? 2.168 -8.109 -10 1 97.94 39 SER B CA 1
ATOM 1464 C C . SER B 1 39 ? 1.577 -9.445 -10.453 1 97.94 39 SER B C 1
ATOM 1466 O O . SER B 1 39 ? 0.695 -9.477 -11.312 1 97.94 39 SER B O 1
ATOM 1468 N N . TRP B 1 40 ? 2.137 -10.547 -9.984 1 98.25 40 TRP B N 1
ATOM 1469 C CA . TRP B 1 40 ? 1.573 -11.852 -10.312 1 98.25 40 TRP B CA 1
ATOM 1470 C C . TRP B 1 40 ? 0.461 -12.219 -9.336 1 98.25 40 TRP B C 1
ATOM 1472 O O . TRP B 1 40 ? 0.695 -12.945 -8.367 1 98.25 40 TRP B O 1
ATOM 1482 N N . VAL B 1 41 ? -0.735 -11.75 -9.641 1 98.75 41 VAL B N 1
ATOM 1483 C CA . VAL B 1 41 ? -1.896 -11.891 -8.766 1 98.75 41 VAL B CA 1
ATOM 1484 C C . VAL B 1 41 ? -3.068 -12.477 -9.547 1 98.75 41 VAL B C 1
ATOM 1486 O O . VAL B 1 41 ? -3.297 -12.102 -10.703 1 98.75 41 VAL B O 1
ATOM 1489 N N . LEU B 1 42 ? -3.811 -13.367 -8.938 1 98.62 42 LEU B N 1
ATOM 1490 C CA . LEU B 1 42 ? -5.004 -13.953 -9.539 1 98.62 42 LEU B CA 1
ATOM 1491 C C . LEU B 1 42 ? -6.082 -14.195 -8.492 1 98.62 42 LEU B C 1
ATOM 1493 O O . LEU B 1 42 ? -5.867 -14.93 -7.527 1 98.62 42 LEU B O 1
ATOM 1497 N N . PRO B 1 43 ? -7.215 -13.523 -8.617 1 98.56 43 PRO B N 1
ATOM 1498 C CA . PRO B 1 43 ? -8.344 -13.828 -7.727 1 98.56 43 PRO B CA 1
ATOM 1499 C C . PRO B 1 43 ? -9.102 -15.086 -8.148 1 98.56 43 PRO B C 1
ATOM 1501 O O . PRO B 1 43 ? -9.125 -15.43 -9.336 1 98.56 43 PRO B O 1
ATOM 1504 N N . SER B 1 44 ? -9.672 -15.781 -7.145 1 98.06 44 SER B N 1
ATOM 1505 C CA . SER B 1 44 ? -10.617 -16.844 -7.484 1 98.06 44 SER B CA 1
ATOM 1506 C C . SER B 1 44 ? -11.891 -16.266 -8.102 1 98.06 44 SER B C 1
ATOM 1508 O O . SER B 1 44 ? -12.234 -15.109 -7.867 1 98.06 44 SER B O 1
ATOM 1510 N N . ASN B 1 45 ? -12.57 -17.109 -8.789 1 95.75 45 ASN B N 1
ATOM 1511 C CA . ASN B 1 45 ? -13.766 -16.656 -9.492 1 95.75 45 ASN B CA 1
ATOM 1512 C C . ASN B 1 45 ? -14.859 -16.219 -8.523 1 95.75 45 ASN B C 1
ATOM 1514 O O . ASN B 1 45 ? -15.68 -15.352 -8.852 1 95.75 45 ASN B O 1
ATOM 1518 N N . ASP B 1 46 ? -14.891 -16.797 -7.328 1 96.25 46 ASP B N 1
ATOM 1519 C CA . ASP B 1 46 ? -15.922 -16.453 -6.359 1 96.25 46 ASP B CA 1
ATOM 1520 C C . ASP B 1 46 ? -15.477 -15.305 -5.465 1 96.25 46 ASP B C 1
ATOM 1522 O O . ASP B 1 46 ? -16.219 -14.875 -4.578 1 96.25 46 ASP B O 1
ATOM 1526 N N . GLY B 1 47 ? -14.281 -14.836 -5.625 1 97.25 47 GLY B N 1
ATOM 1527 C CA . GLY B 1 47 ? -13.805 -13.656 -4.926 1 97.25 47 GLY B CA 1
ATOM 1528 C C . GLY B 1 47 ? -13.398 -13.938 -3.492 1 97.25 47 GLY B C 1
ATOM 1529 O O . GLY B 1 47 ? -13.125 -13.008 -2.723 1 97.25 47 GLY B O 1
ATOM 1530 N N . LYS B 1 48 ? -13.289 -15.211 -3.15 1 97.88 48 LYS B N 1
ATOM 1531 C CA . LYS B 1 48 ? -13.047 -15.555 -1.753 1 97.88 48 LYS B CA 1
ATOM 1532 C C . LYS B 1 48 ? -11.562 -15.82 -1.505 1 97.88 48 LYS B C 1
ATOM 1534 O O . LYS B 1 48 ? -11.125 -15.891 -0.355 1 97.88 48 LYS B O 1
ATOM 1539 N N . LYS B 1 49 ? -10.773 -15.969 -2.578 1 98.56 49 LYS B N 1
ATOM 1540 C CA . LYS B 1 49 ? -9.336 -16.203 -2.475 1 98.56 49 LYS B CA 1
ATOM 1541 C C . LYS B 1 49 ? -8.562 -15.352 -3.479 1 98.56 49 LYS B C 1
ATOM 1543 O O . LYS B 1 49 ? -9.102 -14.977 -4.523 1 98.56 49 LYS B O 1
ATOM 1548 N N . VAL B 1 50 ? -7.41 -15.055 -3.152 1 98.81 50 VAL B N 1
ATOM 1549 C CA . VAL B 1 50 ? -6.457 -14.422 -4.059 1 98.81 50 VAL B CA 1
ATOM 1550 C C . VAL B 1 50 ? -5.133 -15.18 -4.035 1 98.81 50 VAL B C 1
ATOM 1552 O O . VAL B 1 50 ? -4.582 -15.453 -2.967 1 98.81 50 VAL B O 1
ATOM 1555 N N . GLY B 1 51 ? -4.656 -15.578 -5.191 1 98.81 51 GLY B N 1
ATOM 1556 C CA . GLY B 1 51 ? -3.33 -16.156 -5.332 1 98.81 51 GLY B CA 1
ATOM 1557 C C . GLY B 1 51 ? -2.283 -15.148 -5.773 1 98.81 51 GLY B C 1
ATOM 1558 O O . GLY B 1 51 ? -2.557 -14.281 -6.605 1 98.81 51 GLY B O 1
ATOM 1559 N N . ILE B 1 52 ? -1.117 -15.281 -5.199 1 98.88 52 ILE B N 1
ATOM 1560 C CA . ILE B 1 52 ? 0.009 -14.406 -5.516 1 98.88 52 ILE B CA 1
ATOM 1561 C C . ILE B 1 52 ? 1.276 -15.242 -5.684 1 98.88 52 ILE B C 1
ATOM 1563 O O . ILE B 1 52 ? 1.577 -16.109 -4.852 1 98.88 52 ILE B O 1
ATOM 1567 N N . ALA B 1 53 ? 1.988 -15.016 -6.754 1 98.19 53 ALA B N 1
ATOM 1568 C CA . ALA B 1 53 ? 3.307 -15.625 -6.91 1 98.19 53 ALA B CA 1
ATOM 1569 C C . ALA B 1 53 ? 4.414 -14.602 -6.672 1 98.19 53 ALA B C 1
ATOM 1571 O O . ALA B 1 53 ? 4.324 -13.461 -7.125 1 98.19 53 ALA B O 1
ATOM 1572 N N . VAL B 1 54 ? 5.406 -15 -5.906 1 97.44 54 VAL B N 1
ATOM 1573 C CA . VAL B 1 54 ? 6.547 -14.148 -5.598 1 97.44 54 VAL B CA 1
ATOM 1574 C C . VAL B 1 54 ? 7.84 -14.953 -5.695 1 97.44 54 VAL B C 1
ATOM 1576 O O . VAL B 1 54 ? 7.809 -16.188 -5.77 1 97.44 54 VAL B O 1
ATOM 1579 N N . GLY B 1 55 ? 8.984 -14.203 -5.781 1 95 55 GLY B N 1
ATOM 1580 C CA . GLY B 1 55 ? 10.258 -14.898 -5.648 1 95 55 GLY B CA 1
ATOM 1581 C C . GLY B 1 55 ? 10.406 -15.617 -4.32 1 95 55 GLY B C 1
ATOM 1582 O O . GLY B 1 55 ? 9.836 -15.195 -3.311 1 95 55 GLY B O 1
ATOM 1583 N N . HIS B 1 56 ? 11.25 -16.594 -4.281 1 94.06 56 HIS B N 1
ATOM 1584 C CA . HIS B 1 56 ? 11.32 -17.5 -3.133 1 94.06 56 HIS B CA 1
ATOM 1585 C C . HIS B 1 56 ? 12.094 -16.859 -1.983 1 94.06 56 HIS B C 1
ATOM 1587 O O . HIS B 1 56 ? 12.031 -17.328 -0.847 1 94.06 56 HIS B O 1
ATOM 1593 N N . LYS B 1 57 ? 12.797 -15.758 -2.178 1 90.75 57 LYS B N 1
ATOM 1594 C CA . LYS B 1 57 ? 13.656 -15.172 -1.149 1 90.75 57 LYS B CA 1
ATOM 1595 C C . LYS B 1 57 ? 12.961 -14.008 -0.455 1 90.75 57 LYS B C 1
ATOM 1597 O O . LYS B 1 57 ? 13.539 -13.383 0.442 1 90.75 57 LYS B O 1
ATOM 1602 N N . GLY B 1 58 ? 11.82 -13.672 -0.783 1 90 58 GLY B N 1
ATOM 1603 C CA . GLY B 1 58 ? 11.148 -12.531 -0.179 1 90 58 GLY B CA 1
ATOM 1604 C C . GLY B 1 58 ? 10.867 -12.719 1.299 1 90 58 GLY B C 1
ATOM 1605 O O . GLY B 1 58 ? 10.602 -13.836 1.745 1 90 58 GLY B O 1
ATOM 1606 N N . SER B 1 59 ? 10.891 -11.672 2.033 1 93.5 59 SER B N 1
ATOM 1607 C CA . SER B 1 59 ? 10.664 -11.727 3.475 1 93.5 59 SER B CA 1
ATOM 1608 C C . SER B 1 59 ? 9.203 -12.023 3.795 1 93.5 59 SER B C 1
ATOM 1610 O O . SER B 1 59 ? 8.867 -12.383 4.93 1 93.5 59 SER B O 1
ATOM 1612 N N . SER B 1 60 ? 8.32 -11.805 2.787 1 97.12 60 SER B N 1
ATOM 1613 C CA . SER B 1 60 ? 6.887 -11.969 3.02 1 97.12 60 SER B CA 1
ATOM 1614 C C . SER B 1 60 ? 6.551 -13.391 3.449 1 97.12 60 SER B C 1
ATOM 1616 O O . SER B 1 60 ? 5.648 -13.609 4.258 1 97.12 60 SER B O 1
ATOM 1618 N N . MET B 1 61 ? 7.312 -14.344 2.945 1 97.25 61 MET B N 1
ATOM 1619 C CA . MET B 1 61 ? 7.027 -15.742 3.266 1 97.25 61 MET B CA 1
ATOM 1620 C C . MET B 1 61 ? 7.293 -16.031 4.738 1 97.25 61 MET B C 1
ATOM 1622 O O . MET B 1 61 ? 6.461 -16.641 5.418 1 97.25 61 MET B O 1
ATOM 1626 N N . ALA B 1 62 ? 8.43 -15.594 5.195 1 96.56 62 ALA B N 1
ATOM 1627 C CA . ALA B 1 62 ? 8.766 -15.781 6.605 1 96.56 62 ALA B CA 1
ATOM 1628 C C . ALA B 1 62 ? 7.773 -15.055 7.508 1 96.56 62 ALA B C 1
ATOM 1630 O O . ALA B 1 62 ? 7.379 -15.57 8.555 1 96.56 62 ALA B O 1
ATOM 1631 N N . ASN B 1 63 ? 7.395 -13.828 7.113 1 98.25 63 ASN B N 1
ATOM 1632 C CA . ASN B 1 63 ? 6.418 -13.07 7.883 1 98.25 63 ASN B CA 1
ATOM 1633 C C . ASN B 1 63 ? 5.094 -13.812 8 1 98.25 63 ASN B C 1
ATOM 1635 O O . ASN B 1 63 ? 4.531 -13.922 9.094 1 98.25 63 ASN B O 1
ATOM 1639 N N . ILE B 1 64 ? 4.617 -14.328 6.867 1 98.19 64 ILE B N 1
ATOM 1640 C CA . ILE B 1 64 ? 3.307 -14.969 6.801 1 98.19 64 ILE B CA 1
ATOM 1641 C C . ILE B 1 64 ? 3.309 -16.234 7.648 1 98.19 64 ILE B C 1
ATOM 1643 O O . ILE B 1 64 ? 2.309 -16.562 8.289 1 98.19 64 ILE B O 1
ATOM 1647 N N . GLN B 1 65 ? 4.418 -16.922 7.668 1 96.62 65 GLN B N 1
ATOM 1648 C CA . GLN B 1 65 ? 4.531 -18.141 8.484 1 96.62 65 GLN B CA 1
ATOM 1649 C C . GLN B 1 65 ? 4.371 -17.812 9.969 1 96.62 65 GLN B C 1
ATOM 1651 O O . GLN B 1 65 ? 3.836 -18.625 10.727 1 96.62 65 GLN B O 1
ATOM 1656 N N . LYS B 1 66 ? 4.77 -16.688 10.375 1 96.62 66 LYS B N 1
ATOM 1657 C CA . LYS B 1 66 ? 4.695 -16.266 11.781 1 96.62 66 LYS B CA 1
ATOM 1658 C C . LYS B 1 66 ? 3.371 -15.578 12.078 1 96.62 66 LYS B C 1
ATOM 1660 O O . LYS B 1 66 ? 2.828 -15.711 13.18 1 96.62 66 LYS B O 1
ATOM 1665 N N . ASN B 1 67 ? 2.879 -14.805 11.188 1 97.56 67 ASN B N 1
ATOM 1666 C CA . ASN B 1 67 ? 1.604 -14.094 11.25 1 97.56 67 ASN B CA 1
ATOM 1667 C C . ASN B 1 67 ? 0.854 -14.172 9.93 1 97.56 67 ASN B C 1
ATOM 1669 O O . ASN B 1 67 ? 1.158 -13.43 8.992 1 97.56 67 ASN B O 1
ATOM 1673 N N . PRO B 1 68 ? -0.121 -14.992 9.812 1 98.19 68 PRO B N 1
ATOM 1674 C CA . PRO B 1 68 ? -0.788 -15.234 8.531 1 98.19 68 PRO B CA 1
ATOM 1675 C C . PRO B 1 68 ? -1.696 -14.086 8.109 1 98.19 68 PRO B C 1
ATOM 1677 O O . PRO B 1 68 ? -2.244 -14.102 7 1 98.19 68 PRO B O 1
ATOM 1680 N N . ASN B 1 69 ? -1.931 -13.109 8.977 1 97.94 69 ASN B N 1
ATOM 1681 C CA . ASN B 1 69 ? -2.771 -11.969 8.625 1 97.94 69 ASN B CA 1
ATOM 1682 C C . ASN B 1 69 ? -2.068 -11.031 7.648 1 97.94 69 ASN B C 1
ATOM 1684 O O . ASN B 1 69 ? -0.981 -10.531 7.938 1 97.94 69 ASN B O 1
ATOM 1688 N N . VAL B 1 70 ? -2.686 -10.844 6.492 1 98.75 70 VAL B N 1
ATOM 1689 C CA . VAL B 1 70 ? -2.098 -9.984 5.461 1 98.75 70 VAL B CA 1
ATOM 1690 C C . VAL B 1 70 ? -3.141 -8.992 4.957 1 98.75 70 VAL B C 1
ATOM 1692 O O . VAL B 1 70 ? -4.34 -9.164 5.195 1 98.75 70 VAL B O 1
ATOM 1695 N N . THR B 1 71 ? -2.705 -7.977 4.359 1 98.81 71 THR B N 1
ATOM 1696 C CA . THR B 1 71 ? -3.541 -7.016 3.648 1 98.81 71 THR B CA 1
ATOM 1697 C C . THR B 1 71 ? -2.996 -6.758 2.246 1 98.81 71 THR B C 1
ATOM 1699 O O . THR B 1 71 ? -1.781 -6.68 2.051 1 98.81 71 THR B O 1
ATOM 1702 N N . LEU B 1 72 ? -3.824 -6.711 1.298 1 98.88 72 LEU B N 1
ATOM 1703 C CA . LEU B 1 72 ? -3.492 -6.289 -0.059 1 98.88 72 LEU B CA 1
ATOM 1704 C C . LEU 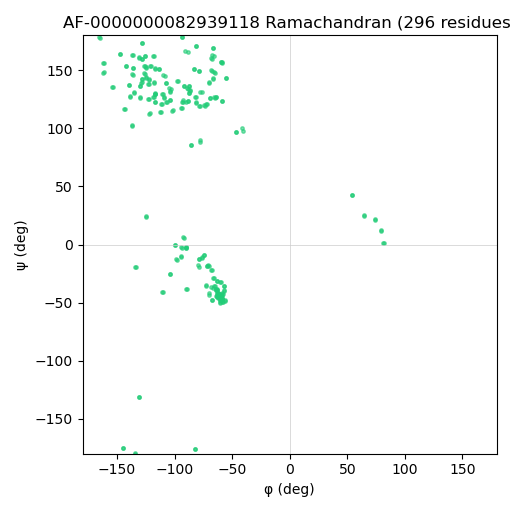B 1 72 ? -4.074 -4.91 -0.357 1 98.88 72 LEU B C 1
ATOM 1706 O O . LEU B 1 72 ? -5.191 -4.602 0.06 1 98.88 72 LEU B O 1
ATOM 1710 N N . GLY B 1 73 ? -3.361 -4.062 -1.02 1 98.81 73 GLY B N 1
ATOM 1711 C CA . GLY B 1 73 ? -3.846 -2.775 -1.499 1 98.81 73 GLY B CA 1
ATOM 1712 C C . GLY B 1 73 ? -3.701 -2.605 -3 1 98.81 73 GLY B C 1
ATOM 1713 O O . GLY B 1 73 ? -2.686 -2.998 -3.578 1 98.81 73 GLY B O 1
ATOM 1714 N N . PHE B 1 74 ? -4.691 -2.062 -3.658 1 98.75 74 PHE B N 1
ATOM 1715 C CA . PHE B 1 74 ? -4.594 -1.856 -5.098 1 98.75 74 PHE B CA 1
ATOM 1716 C C . PHE B 1 74 ? -5.621 -0.834 -5.566 1 98.75 74 PHE B C 1
ATOM 1718 O O . PHE B 1 74 ? -6.652 -0.639 -4.922 1 98.75 74 PHE B O 1
ATOM 1725 N N . PHE B 1 75 ? -5.32 -0.23 -6.688 1 98.69 75 PHE B N 1
ATOM 1726 C CA . PHE B 1 75 ? -6.199 0.755 -7.301 1 98.69 75 PHE B CA 1
ATOM 1727 C C . PHE B 1 75 ? -7.23 0.077 -8.203 1 98.69 75 PHE B C 1
ATOM 1729 O O . PHE B 1 75 ? -6.887 -0.808 -8.984 1 98.69 75 PHE B O 1
ATOM 1736 N N . ALA B 1 76 ? -8.469 0.453 -8.078 1 97.75 76 ALA B N 1
ATOM 1737 C CA . ALA B 1 76 ? -9.57 -0.041 -8.898 1 97.75 76 ALA B CA 1
ATOM 1738 C C . ALA B 1 76 ? -10.781 0.889 -8.812 1 97.75 76 ALA B C 1
ATOM 1740 O O . ALA B 1 76 ? -10.992 1.551 -7.797 1 97.75 76 ALA B O 1
ATOM 1741 N N . ASP B 1 77 ? -11.539 0.987 -9.883 1 96.5 77 ASP B N 1
ATOM 1742 C CA . ASP B 1 77 ? -12.82 1.685 -9.883 1 96.5 77 ASP B CA 1
ATOM 1743 C C . ASP B 1 77 ? -12.672 3.111 -9.359 1 96.5 77 ASP B C 1
ATOM 1745 O O . ASP B 1 77 ? -13.406 3.529 -8.469 1 96.5 77 ASP B O 1
ATOM 1749 N N . GLU B 1 78 ? -11.648 3.744 -9.797 1 97.75 78 GLU B N 1
ATOM 1750 C CA . GLU B 1 78 ? -11.383 5.141 -9.469 1 97.75 78 GLU B CA 1
ATOM 1751 C C . GLU B 1 78 ? -11.133 5.32 -7.977 1 97.75 78 GLU B C 1
ATOM 1753 O O . GLU B 1 78 ? -11.477 6.355 -7.402 1 97.75 78 GLU B O 1
ATOM 1758 N N . SER B 1 79 ? -10.68 4.23 -7.359 1 98.19 79 SER B N 1
ATOM 1759 C CA . SER B 1 79 ? -10.461 4.254 -5.918 1 98.19 79 SER B CA 1
ATOM 1760 C C . SER B 1 79 ? -9.258 3.402 -5.531 1 98.19 79 SER B C 1
ATOM 1762 O O . SER B 1 79 ? -8.438 3.049 -6.379 1 98.19 79 SER B O 1
ATOM 1764 N N . TYR B 1 80 ? -9.062 3.287 -4.285 1 98.56 80 TYR B N 1
ATOM 1765 C CA . TYR B 1 80 ? -8.062 2.416 -3.682 1 98.56 80 TYR B CA 1
ATOM 1766 C C . TYR B 1 80 ? -8.703 1.439 -2.703 1 98.56 80 TYR B C 1
ATOM 1768 O O . TYR B 1 80 ? -9.391 1.853 -1.766 1 98.56 80 TYR B O 1
ATOM 1776 N N . TYR B 1 81 ? -8.461 0.144 -2.904 1 98.25 81 TYR B N 1
ATOM 1777 C CA . TYR B 1 81 ? -9.125 -0.876 -2.1 1 98.25 81 TYR B CA 1
ATOM 1778 C C . TYR B 1 81 ? -8.109 -1.671 -1.284 1 98.25 81 TYR B C 1
ATOM 1780 O O . TYR B 1 81 ? -6.953 -1.806 -1.682 1 98.25 81 TYR B O 1
ATOM 1788 N N . SER B 1 82 ? -8.562 -2.148 -0.171 1 98.25 82 SER B N 1
ATOM 1789 C CA . SER B 1 82 ? -7.805 -3.084 0.655 1 98.25 82 SER B CA 1
ATOM 1790 C C . SER B 1 82 ? -8.531 -4.418 0.783 1 98.25 82 SER B C 1
ATOM 1792 O O . SER B 1 82 ? -9.758 -4.461 0.86 1 98.25 82 SER B O 1
ATOM 1794 N N . ILE B 1 83 ? -7.805 -5.492 0.731 1 98.44 83 ILE B N 1
ATOM 1795 C CA . ILE B 1 83 ? -8.266 -6.836 1.064 1 98.44 83 ILE B CA 1
ATOM 1796 C C . ILE B 1 83 ? -7.562 -7.324 2.326 1 98.44 83 ILE B C 1
ATOM 1798 O O . ILE B 1 83 ? -6.336 -7.461 2.346 1 98.44 83 ILE B O 1
ATOM 1802 N N . GLN B 1 84 ? -8.266 -7.508 3.35 1 97.94 84 GLN B N 1
ATOM 1803 C CA . GLN B 1 84 ? -7.73 -8.195 4.523 1 97.94 84 GLN B CA 1
ATOM 1804 C C . GLN B 1 84 ? -8.016 -9.695 4.457 1 97.94 84 GLN B C 1
ATOM 1806 O O . GLN B 1 84 ? -9.109 -10.109 4.07 1 97.94 84 GLN B O 1
ATOM 1811 N N . GLY B 1 85 ? -6.988 -10.438 4.797 1 98.06 85 GLY B N 1
ATOM 1812 C CA . GLY B 1 85 ? -7.207 -11.875 4.758 1 98.06 85 GLY B CA 1
ATOM 1813 C C . GLY B 1 85 ? -6.133 -12.664 5.488 1 98.06 85 GLY B C 1
ATOM 1814 O O . GLY B 1 85 ? -5.234 -12.078 6.098 1 98.06 85 GLY B O 1
ATOM 1815 N N . SER B 1 86 ? -6.336 -13.977 5.508 1 98.38 86 SER B N 1
ATOM 1816 C CA . SER B 1 86 ? -5.371 -14.93 6.051 1 98.38 86 SER B CA 1
ATOM 1817 C C . SER B 1 86 ? -4.629 -15.656 4.934 1 98.38 86 SER B C 1
ATOM 1819 O O . SER B 1 86 ? -5.25 -16.172 4.004 1 98.38 86 SER B O 1
ATOM 1821 N N . ALA B 1 87 ? -3.314 -15.688 5.078 1 98.75 87 ALA B N 1
ATOM 1822 C CA . ALA B 1 87 ? -2.502 -16.203 3.977 1 98.75 87 ALA B CA 1
ATOM 1823 C C . ALA B 1 87 ? -1.802 -17.5 4.363 1 98.75 87 ALA B C 1
ATOM 1825 O O . ALA B 1 87 ? -1.514 -17.719 5.543 1 98.75 87 ALA B O 1
ATOM 1826 N N . SER B 1 88 ? -1.548 -18.328 3.402 1 98.38 88 SER B N 1
ATOM 1827 C CA . SER B 1 88 ? -0.662 -19.484 3.469 1 98.38 88 SER B CA 1
ATOM 1828 C C . SER B 1 88 ? 0.385 -19.453 2.361 1 98.38 88 SER B C 1
ATOM 1830 O O . SER B 1 88 ? 0.181 -18.797 1.331 1 98.38 88 SER B O 1
ATOM 1832 N N . VAL B 1 89 ? 1.473 -20.078 2.619 1 98.19 89 VAL B N 1
ATOM 1833 C CA . VAL B 1 89 ? 2.574 -20.047 1.662 1 98.19 89 VAL B CA 1
ATOM 1834 C C . VAL B 1 89 ? 2.938 -21.469 1.239 1 98.19 89 VAL B C 1
ATOM 1836 O O . VAL B 1 89 ? 2.936 -22.391 2.061 1 98.19 89 VAL B O 1
ATOM 1839 N N . SER B 1 90 ? 3.262 -21.625 0.034 1 97.81 90 SER B N 1
ATOM 1840 C CA . SER B 1 90 ? 3.658 -22.922 -0.501 1 97.81 90 SER B CA 1
ATOM 1841 C C . SER B 1 90 ? 5.121 -23.219 -0.197 1 97.81 90 SER B C 1
ATOM 1843 O O . SER B 1 90 ? 5.852 -22.359 0.292 1 97.81 90 SER B O 1
ATOM 1845 N N . GLU B 1 91 ? 5.516 -24.469 -0.488 1 97.25 91 GLU B N 1
ATOM 1846 C CA . GLU B 1 91 ? 6.938 -24.781 -0.621 1 97.25 91 GLU B CA 1
ATOM 1847 C C . GLU B 1 91 ? 7.539 -24.078 -1.833 1 97.25 91 GLU B C 1
ATOM 1849 O O . GLU B 1 91 ? 6.824 -23.438 -2.611 1 97.25 91 GLU B O 1
ATOM 1854 N N . ILE B 1 92 ? 8.867 -24.141 -1.858 1 98 92 ILE B N 1
ATOM 1855 C CA . ILE B 1 92 ? 9.555 -23.578 -3.016 1 98 92 ILE B CA 1
ATOM 1856 C C . ILE B 1 92 ? 9.195 -24.375 -4.27 1 98 92 ILE B C 1
ATOM 1858 O O . ILE B 1 92 ? 9.227 -25.594 -4.258 1 98 92 ILE B O 1
ATOM 1862 N N . ILE B 1 93 ? 8.742 -23.688 -5.258 1 97.44 93 ILE B N 1
ATOM 1863 C CA . ILE B 1 93 ? 8.406 -24.281 -6.551 1 97.44 93 ILE B CA 1
ATOM 1864 C C . ILE B 1 93 ? 9.461 -23.875 -7.586 1 97.44 93 ILE B C 1
ATOM 1866 O O . ILE B 1 93 ? 9.695 -22.688 -7.816 1 97.44 93 ILE B O 1
ATOM 1870 N N . GLU B 1 94 ? 10.039 -24.844 -8.148 1 97.06 94 GLU B N 1
ATOM 1871 C CA . GLU B 1 94 ? 11.094 -24.578 -9.125 1 97.06 94 GLU B CA 1
ATOM 1872 C C . GLU B 1 94 ? 10.578 -24.75 -10.547 1 97.06 94 GLU B C 1
ATOM 1874 O O . GLU B 1 94 ? 10.172 -25.844 -10.945 1 97.06 94 GLU B O 1
ATOM 1879 N N . LYS B 1 95 ? 10.531 -23.734 -11.305 1 95.62 95 LYS B N 1
ATOM 1880 C CA . LYS B 1 95 ? 10.234 -23.688 -12.734 1 95.62 95 LYS B CA 1
ATOM 1881 C C . LYS B 1 95 ? 11.273 -22.859 -13.484 1 95.62 95 LYS B C 1
ATOM 1883 O O . LYS B 1 95 ? 12.477 -23.047 -13.305 1 95.62 95 LYS B O 1
ATOM 1888 N N . THR B 1 96 ? 10.922 -21.906 -14.344 1 95.06 96 THR B N 1
ATOM 1889 C CA . THR B 1 96 ? 11.906 -21.031 -14.977 1 95.06 96 THR B CA 1
ATOM 1890 C C . THR B 1 96 ? 12.727 -20.297 -13.922 1 95.06 96 THR B C 1
ATOM 1892 O O . THR B 1 96 ? 13.922 -20.062 -14.109 1 95.06 96 THR B O 1
ATOM 1895 N N . MET B 1 97 ? 12.039 -19.953 -12.828 1 94.12 97 MET B N 1
ATOM 1896 C CA . MET B 1 97 ? 12.695 -19.469 -11.617 1 94.12 97 MET B CA 1
ATOM 1897 C C . MET B 1 97 ? 12.125 -20.141 -10.375 1 94.12 97 MET B C 1
ATOM 1899 O O . MET B 1 97 ? 11.289 -21.047 -10.484 1 94.12 97 MET B O 1
ATOM 1903 N N . LYS B 1 98 ? 12.633 -19.781 -9.258 1 96.69 98 LYS B N 1
ATOM 1904 C CA . LYS B 1 98 ? 12.109 -20.297 -8 1 96.69 98 LYS B CA 1
ATOM 1905 C C . LYS B 1 98 ? 11.039 -19.375 -7.426 1 96.69 98 LYS B C 1
ATOM 1907 O O . LYS B 1 98 ? 11.297 -18.188 -7.18 1 96.69 98 LYS B O 1
ATOM 1912 N N . TYR B 1 99 ? 9.852 -19.969 -7.223 1 95.81 99 TYR B N 1
ATOM 1913 C CA . TYR B 1 99 ? 8.703 -19.203 -6.77 1 95.81 99 TYR B CA 1
ATOM 1914 C C . TYR B 1 99 ? 8.203 -19.703 -5.418 1 95.81 99 TYR B C 1
ATOM 1916 O O . TYR B 1 99 ? 8.594 -20.781 -4.973 1 95.81 99 TYR B O 1
ATOM 1924 N N . ARG B 1 100 ? 7.5 -18.906 -4.867 1 97.75 100 ARG B N 1
ATOM 1925 C CA . ARG B 1 100 ? 6.539 -19.266 -3.828 1 97.75 100 ARG B CA 1
ATOM 1926 C C . ARG B 1 100 ? 5.141 -18.766 -4.176 1 97.75 100 ARG B C 1
ATOM 1928 O O . ARG B 1 100 ? 4.996 -17.734 -4.848 1 97.75 100 ARG B O 1
ATOM 1935 N N . VAL B 1 101 ? 4.16 -19.5 -3.777 1 98.44 101 VAL B N 1
ATOM 1936 C CA . VAL B 1 101 ? 2.783 -19.047 -3.953 1 98.44 101 VAL B CA 1
ATOM 1937 C C . VAL B 1 101 ? 2.172 -18.703 -2.596 1 98.44 101 VAL B C 1
ATOM 1939 O O . VAL B 1 101 ? 2.273 -19.484 -1.648 1 98.44 101 VAL B O 1
ATOM 1942 N N . ILE B 1 102 ? 1.616 -17.562 -2.525 1 98.81 102 ILE B N 1
ATOM 1943 C CA . ILE B 1 102 ? 0.831 -17.125 -1.376 1 98.81 102 ILE B CA 1
ATOM 1944 C C . ILE B 1 102 ? -0.657 -17.188 -1.715 1 98.81 102 ILE B C 1
ATOM 1946 O O . ILE B 1 102 ? -1.092 -16.656 -2.732 1 98.81 102 ILE B O 1
ATOM 1950 N N . THR B 1 103 ? -1.429 -17.891 -0.949 1 98.81 103 THR B N 1
ATOM 1951 C CA . THR B 1 103 ? -2.881 -17.906 -1.091 1 98.81 103 THR B CA 1
ATOM 1952 C C . THR B 1 103 ? -3.545 -17.172 0.066 1 98.81 103 THR B C 1
ATOM 1954 O O . THR B 1 103 ? -3.283 -17.469 1.232 1 98.81 103 THR B O 1
ATOM 1957 N N . VAL B 1 104 ? -4.359 -16.25 -0.275 1 98.81 104 VAL B N 1
ATOM 1958 C CA . VAL B 1 104 ? -5.016 -15.422 0.726 1 98.81 104 VAL B CA 1
ATOM 1959 C C . VAL B 1 104 ? -6.512 -15.734 0.765 1 98.81 104 VAL B C 1
ATOM 1961 O O . VAL B 1 104 ? -7.207 -15.602 -0.244 1 98.81 104 VAL B O 1
ATOM 1964 N N . ASP B 1 105 ? -6.992 -16.141 1.902 1 98.56 105 ASP B N 1
ATOM 1965 C CA . ASP B 1 105 ? -8.43 -16.219 2.145 1 98.56 105 ASP B CA 1
ATOM 1966 C C 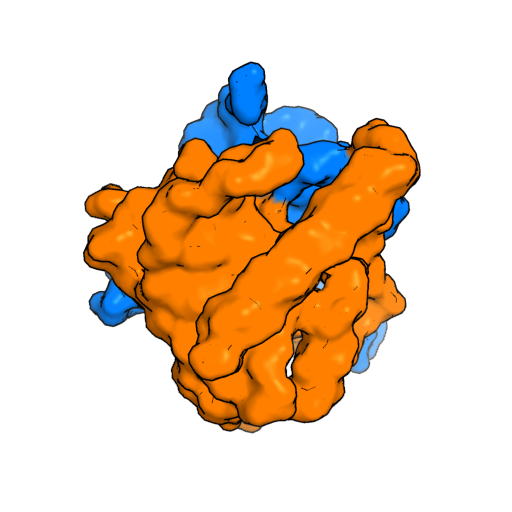. ASP B 1 105 ? -8.992 -14.844 2.516 1 98.56 105 ASP B C 1
ATOM 1968 O O . ASP B 1 105 ? -8.633 -14.281 3.549 1 98.56 105 ASP B O 1
ATOM 1972 N N . VAL B 1 106 ? -9.953 -14.391 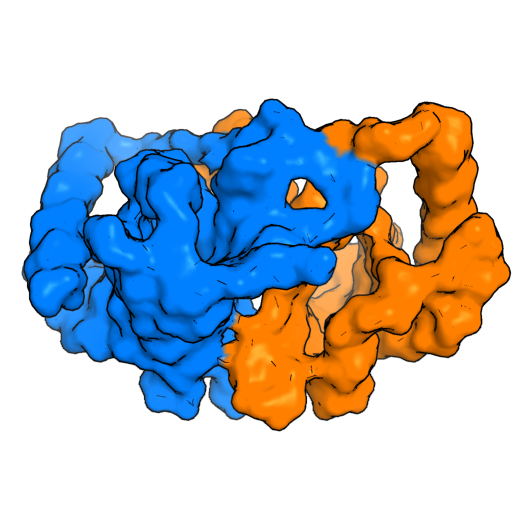1.751 1 98.31 106 VAL B N 1
ATOM 1973 C CA . VAL B 1 106 ? -10.461 -13.031 1.9 1 98.31 106 VAL B CA 1
ATOM 1974 C C . VAL B 1 106 ? -11.391 -12.961 3.109 1 98.31 106 VAL B C 1
ATOM 1976 O O . VAL B 1 106 ? -12.305 -13.781 3.25 1 98.31 106 VAL B O 1
ATOM 1979 N N . LYS B 1 107 ? -11.148 -11.984 3.922 1 97.38 107 LYS B N 1
ATOM 1980 C CA . LYS B 1 107 ? -12 -11.758 5.086 1 97.38 107 LYS B CA 1
ATOM 1981 C C . LYS B 1 107 ? -12.828 -10.484 4.926 1 97.38 107 LYS B C 1
ATOM 1983 O O . LYS B 1 107 ? -13.992 -10.445 5.312 1 97.38 107 LYS B O 1
ATOM 1988 N N . GLU B 1 108 ? -12.195 -9.484 4.406 1 96.75 108 GLU B N 1
ATOM 1989 C CA . GLU B 1 108 ? -12.852 -8.18 4.289 1 96.75 108 GLU B CA 1
ATOM 1990 C C . GLU B 1 108 ? -12.25 -7.367 3.145 1 96.75 108 GLU B C 1
ATOM 1992 O O . GLU B 1 108 ? -11.039 -7.367 2.943 1 96.75 108 GLU B O 1
ATOM 1997 N N . VAL B 1 109 ? -13.109 -6.742 2.357 1 97.94 109 VAL B N 1
ATOM 1998 C CA . VAL B 1 109 ? -12.727 -5.824 1.292 1 97.94 109 VAL B CA 1
ATOM 1999 C C . VAL B 1 109 ? -13.273 -4.434 1.584 1 97.94 109 VAL B C 1
ATOM 2001 O O . VAL B 1 109 ? -14.461 -4.273 1.864 1 97.94 109 VAL B O 1
ATOM 2004 N N . GLU B 1 110 ? -12.383 -3.439 1.496 1 96.5 110 GLU B N 1
ATOM 2005 C CA . GLU B 1 110 ? -12.805 -2.092 1.864 1 96.5 110 GLU B CA 1
ATOM 2006 C C . GLU B 1 110 ? -12.234 -1.054 0.899 1 96.5 110 GLU B C 1
ATOM 2008 O O . GLU B 1 110 ? -11.094 -1.172 0.45 1 96.5 110 GLU B O 1
ATOM 2013 N N . ASP B 1 111 ? -13.055 -0.116 0.52 1 97 111 ASP B N 1
ATOM 2014 C CA . ASP B 1 111 ? -12.555 1.097 -0.123 1 97 111 ASP B CA 1
ATOM 2015 C C . ASP B 1 111 ? -11.883 2.02 0.89 1 97 111 ASP B C 1
ATOM 2017 O O . ASP B 1 111 ? -12.531 2.512 1.816 1 97 111 ASP B O 1
ATOM 2021 N N . VAL B 1 112 ? -10.594 2.303 0.683 1 97.25 112 VAL B N 1
ATOM 2022 C CA . VAL B 1 112 ? -9.852 3.012 1.721 1 97.25 112 VAL B CA 1
ATOM 2023 C C . VAL B 1 112 ? -9.219 4.273 1.136 1 97.25 112 VAL B C 1
ATOM 2025 O O . VAL B 1 112 ? -8.164 4.719 1.596 1 97.25 112 VAL B O 1
ATOM 2028 N N . ILE B 1 113 ? -9.789 4.77 0.065 1 97.62 113 ILE B N 1
ATOM 2029 C CA . ILE B 1 113 ? -9.328 6.031 -0.499 1 97.62 113 ILE B CA 1
ATOM 2030 C C . ILE B 1 113 ? -9.656 7.176 0.458 1 97.62 113 ILE B C 1
ATOM 2032 O O . ILE B 1 113 ? -10.617 7.094 1.227 1 97.62 113 ILE B O 1
ATOM 2036 N N . PHE B 1 114 ? -8.875 8.227 0.5 1 96.25 114 PHE B N 1
ATOM 2037 C CA . PHE B 1 114 ? -9.133 9.383 1.354 1 96.25 114 PHE B CA 1
ATOM 2038 C C . PHE B 1 114 ? -10.398 10.102 0.916 1 96.25 114 PHE B C 1
ATOM 2040 O O . PHE B 1 114 ? -10.828 9.977 -0.233 1 96.25 114 PHE B O 1
ATOM 2047 N N . TYR B 1 115 ? -10.859 10.898 1.849 1 91.5 115 TYR B N 1
ATOM 2048 C CA . TYR B 1 115 ? -12.086 11.656 1.615 1 91.5 115 TYR B CA 1
ATOM 2049 C C . TYR B 1 115 ? -11.953 12.555 0.391 1 91.5 115 TYR B C 1
ATOM 2051 O O . TYR B 1 115 ? -11 13.328 0.285 1 91.5 115 TYR B O 1
ATOM 2059 N N . GLY B 1 116 ? -12.938 12.281 -0.507 1 94.56 116 GLY B N 1
ATOM 2060 C CA . GLY B 1 116 ? -13.016 13.141 -1.681 1 94.56 116 GLY B CA 1
ATOM 2061 C C . GLY B 1 116 ? -12.031 12.75 -2.766 1 94.56 116 GLY B C 1
ATOM 2062 O O . GLY B 1 116 ? -11.883 13.469 -3.76 1 94.56 116 GLY B O 1
ATOM 2063 N N . GLY B 1 117 ? -11.312 11.758 -2.557 1 97.06 117 GLY B N 1
ATOM 2064 C CA . GLY B 1 117 ? -10.359 11.344 -3.574 1 97.06 117 GLY B CA 1
ATOM 2065 C C . GLY B 1 117 ? -10.984 10.508 -4.672 1 97.06 117 GLY B C 1
ATOM 2066 O O . GLY B 1 117 ? -11.711 9.547 -4.391 1 97.06 117 GLY B O 1
ATOM 2067 N N . LYS B 1 118 ? -10.812 10.852 -5.867 1 98.31 118 LYS B N 1
ATOM 2068 C CA . LYS B 1 118 ? -11.195 10.07 -7.039 1 98.31 118 LYS B CA 1
ATOM 2069 C C . LYS B 1 118 ? -9.984 9.781 -7.926 1 98.31 118 LYS B C 1
ATOM 2071 O O . LYS B 1 118 ? -9.438 10.688 -8.555 1 98.31 118 LYS B O 1
ATOM 2076 N N . VAL B 1 119 ? -9.625 8.531 -7.988 1 98.62 119 VAL B N 1
ATOM 2077 C CA . VAL B 1 119 ? -8.469 8.148 -8.789 1 98.62 119 VAL B CA 1
ATOM 2078 C C . VAL B 1 119 ? -8.781 8.328 -10.273 1 98.62 119 VAL B C 1
ATOM 2080 O O . VAL B 1 119 ? -9.789 7.809 -10.766 1 98.62 119 VAL B O 1
ATOM 2083 N N . THR B 1 120 ? -7.953 9.047 -10.938 1 98.12 120 THR B N 1
ATOM 2084 C CA . THR B 1 120 ? -8.188 9.336 -12.344 1 98.12 120 THR B CA 1
ATOM 2085 C C . THR B 1 120 ? -7.273 8.492 -13.227 1 98.12 120 THR B C 1
ATOM 2087 O O . THR B 1 120 ? -7.562 8.289 -14.414 1 98.12 120 THR B O 1
ATOM 2090 N N . GLN B 1 121 ? -6.168 8.062 -12.742 1 97.44 121 GLN B N 1
ATOM 2091 C CA . GLN B 1 121 ? -5.227 7.188 -13.438 1 97.44 121 GLN B CA 1
ATOM 2092 C C . GLN B 1 121 ? -4.664 6.125 -12.5 1 97.44 121 GLN B C 1
ATOM 2094 O O . GLN B 1 121 ? -4.18 6.441 -11.414 1 97.44 121 GLN B O 1
ATOM 2099 N N . GLN B 1 122 ? -4.816 4.902 -13 1 97.69 122 GLN B N 1
ATOM 2100 C CA . GLN B 1 122 ? -4.184 3.811 -12.266 1 97.69 122 GLN B CA 1
ATOM 2101 C C . GLN B 1 122 ? -2.709 3.68 -12.633 1 97.69 122 GLN B C 1
ATOM 2103 O O . GLN B 1 122 ? -2.312 4.012 -13.758 1 97.69 122 GLN B O 1
ATOM 2108 N N . PRO B 1 123 ? -1.941 3.199 -11.664 1 98.5 123 PRO B N 1
ATOM 2109 C CA . PRO B 1 123 ? -0.537 3.002 -12.031 1 98.5 123 PRO B CA 1
ATOM 2110 C C . PRO B 1 123 ? -0.348 1.903 -13.07 1 98.5 123 PRO B C 1
ATOM 2112 O O . PRO B 1 123 ? -1.061 0.896 -13.055 1 98.5 123 PRO B O 1
ATOM 2115 N N . THR B 1 124 ? 0.574 2.121 -13.953 1 98.19 124 THR B N 1
ATOM 2116 C CA . THR B 1 124 ? 0.949 1.11 -14.938 1 98.19 124 THR B CA 1
ATOM 2117 C C . THR B 1 124 ? 2.451 0.842 -14.891 1 98.19 124 THR B C 1
ATOM 2119 O O . THR B 1 124 ? 3.205 1.607 -14.281 1 98.19 124 THR B O 1
ATOM 2122 N N . TYR B 1 125 ? 2.83 -0.27 -15.461 1 98.31 125 TYR B N 1
ATOM 2123 C CA . TYR B 1 125 ? 4.238 -0.65 -15.477 1 98.31 125 TYR B CA 1
ATOM 2124 C C . TYR B 1 125 ? 4.582 -1.423 -16.75 1 98.31 125 TYR B C 1
ATOM 2126 O O . TYR B 1 125 ? 3.688 -1.865 -17.469 1 98.31 125 TYR B O 1
ATOM 2134 N N . GLU B 1 126 ? 5.832 -1.51 -17 1 97.56 126 GLU B N 1
ATOM 2135 C CA . GLU B 1 126 ? 6.363 -2.406 -18.016 1 97.56 126 GLU B CA 1
ATOM 2136 C C . GLU B 1 126 ? 7.426 -3.336 -17.438 1 97.56 126 GLU B C 1
ATOM 2138 O O . GLU B 1 126 ? 8.055 -3.012 -16.438 1 97.56 126 GLU B O 1
ATOM 2143 N N . LYS B 1 127 ? 7.484 -4.422 -18.094 1 97 127 LYS B N 1
ATOM 2144 C CA . LYS B 1 127 ? 8.531 -5.371 -17.719 1 97 127 LYS B CA 1
ATOM 2145 C C . LYS B 1 127 ? 9.828 -5.074 -18.469 1 97 127 LYS B C 1
ATOM 2147 O O . LYS B 1 127 ? 9.805 -4.797 -19.672 1 97 127 LYS B O 1
ATOM 2152 N N . THR B 1 128 ? 10.961 -5.129 -17.688 1 96.31 128 THR B N 1
ATOM 2153 C CA . THR B 1 128 ? 12.219 -4.684 -18.266 1 96.31 128 THR B CA 1
ATOM 2154 C C . THR B 1 128 ? 12.992 -5.863 -18.859 1 96.31 128 THR B C 1
ATOM 2156 O O . THR B 1 128 ? 14.008 -5.676 -19.531 1 96.31 128 THR B O 1
ATOM 2159 N N . TYR B 1 129 ? 12.555 -7.031 -18.609 1 93 129 TYR B N 1
ATOM 2160 C CA . TYR B 1 129 ? 13.203 -8.211 -19.172 1 93 129 TYR B CA 1
ATOM 2161 C C . TYR B 1 129 ? 12.578 -8.586 -20.516 1 93 129 TYR B C 1
ATOM 2163 O O . TYR B 1 129 ? 11.555 -8.016 -20.906 1 93 129 TYR B O 1
ATOM 2171 N N . GLU B 1 130 ? 13.211 -9.453 -21.281 1 93.56 130 GLU B N 1
ATOM 2172 C CA . GLU B 1 130 ? 12.828 -9.797 -22.656 1 93.56 130 GLU B CA 1
ATOM 2173 C C . GLU B 1 130 ? 11.375 -10.273 -22.719 1 93.56 130 GLU B C 1
ATOM 2175 O O . GLU B 1 130 ? 10.93 -11.016 -21.844 1 93.56 130 GLU B O 1
ATOM 2180 N N . ALA B 1 131 ? 10.773 -9.867 -23.812 1 93.25 131 ALA B N 1
ATOM 2181 C CA . ALA B 1 131 ? 9.352 -10.117 -23.984 1 93.25 131 ALA B CA 1
ATOM 2182 C C . ALA B 1 131 ? 9.039 -11.609 -23.922 1 93.25 131 ALA B C 1
ATOM 2184 O O . ALA B 1 131 ? 8.047 -12.023 -23.328 1 93.25 131 ALA B O 1
ATOM 2185 N N . GLU B 1 132 ? 9.906 -12.359 -24.562 1 94.06 132 GLU B N 1
ATOM 2186 C CA . GLU B 1 132 ? 9.688 -13.797 -24.578 1 94.06 132 GLU B CA 1
ATOM 2187 C C . GLU B 1 132 ? 9.758 -14.383 -23.172 1 94.06 132 GLU B C 1
ATOM 2189 O O . GLU B 1 132 ? 8.945 -15.234 -22.812 1 94.06 132 GLU B O 1
ATOM 2194 N N . LEU B 1 133 ? 10.758 -13.93 -22.438 1 94.56 133 LEU B N 1
ATOM 2195 C CA . LEU B 1 133 ? 10.883 -14.383 -21.047 1 94.56 133 LEU B CA 1
ATOM 2196 C C . LEU B 1 133 ? 9.688 -13.938 -20.219 1 94.56 133 LEU B C 1
ATOM 2198 O O . LEU B 1 133 ? 9.148 -14.719 -19.438 1 94.56 133 LEU B O 1
ATOM 2202 N N . ALA B 1 134 ? 9.273 -12.742 -20.438 1 95.06 134 ALA B N 1
ATOM 2203 C CA . ALA B 1 134 ? 8.117 -12.203 -19.719 1 95.06 134 ALA B CA 1
ATOM 2204 C C . ALA B 1 134 ? 6.875 -13.062 -19.969 1 95.06 134 ALA B C 1
ATOM 2206 O O . ALA B 1 134 ? 6.16 -13.414 -19.016 1 95.06 134 ALA B O 1
ATOM 2207 N N . GLU B 1 135 ? 6.602 -13.344 -21.172 1 95.56 135 GLU B N 1
ATOM 2208 C CA . GLU B 1 135 ? 5.445 -14.156 -21.531 1 95.56 135 GLU B CA 1
ATOM 2209 C C . GLU B 1 135 ? 5.535 -15.555 -20.922 1 95.56 135 GLU B C 1
ATOM 2211 O O . GLU B 1 135 ? 4.535 -16.094 -20.453 1 95.56 135 GLU B O 1
ATOM 2216 N N . LYS B 1 136 ? 6.723 -16.094 -21 1 96.38 136 LYS B N 1
ATOM 2217 C CA . LYS B 1 136 ? 6.938 -17.422 -20.438 1 96.38 136 LYS B CA 1
ATOM 2218 C C . LYS B 1 136 ? 6.652 -17.438 -18.938 1 96.38 136 LYS B C 1
ATOM 2220 O O . LYS B 1 136 ? 5.922 -18.297 -18.453 1 96.38 136 LYS B O 1
ATOM 2225 N N . LEU B 1 137 ? 7.242 -16.484 -18.266 1 96.25 137 LEU B N 1
ATOM 2226 C CA . LEU B 1 137 ? 7.043 -16.391 -16.828 1 96.25 137 LEU B CA 1
ATOM 2227 C C . LEU B 1 137 ? 5.57 -16.188 -16.5 1 96.25 137 LEU B C 1
ATOM 2229 O O . LEU B 1 137 ? 5.031 -16.844 -15.602 1 96.25 137 LEU B O 1
ATOM 2233 N N . ASP B 1 138 ? 4.895 -15.273 -17.156 1 96.69 138 ASP B N 1
ATOM 2234 C CA . ASP B 1 138 ? 3.492 -14.961 -16.906 1 96.69 138 ASP B CA 1
ATOM 2235 C C . ASP B 1 138 ? 2.607 -16.188 -17.109 1 96.69 138 ASP B C 1
ATOM 2237 O O . ASP B 1 138 ? 1.706 -16.453 -16.312 1 96.69 138 ASP B O 1
ATOM 2241 N N . SER B 1 139 ? 2.859 -16.891 -18.203 1 96.75 139 SER B N 1
ATOM 2242 C CA . SER B 1 139 ? 2.078 -18.078 -18.5 1 96.75 139 SER B CA 1
ATOM 2243 C C . SER B 1 139 ? 2.285 -19.156 -17.438 1 96.75 139 SER B C 1
ATOM 2245 O O . SER B 1 139 ? 1.321 -19.766 -16.984 1 96.75 139 SER B O 1
ATOM 2247 N N . GLU B 1 140 ? 3.539 -19.344 -17.078 1 97.06 140 GLU B N 1
ATOM 2248 C CA . GLU B 1 140 ? 3.887 -20.328 -16.047 1 97.06 140 GLU B CA 1
ATOM 2249 C C . GLU B 1 140 ? 3.219 -20 -14.711 1 97.06 140 GLU B C 1
ATOM 2251 O O . GLU B 1 140 ? 2.654 -20.875 -14.062 1 97.06 140 GLU B O 1
ATOM 2256 N N . VAL B 1 141 ? 3.301 -18.75 -14.391 1 97.12 141 VAL B N 1
ATOM 2257 C CA . VAL B 1 141 ? 2.777 -18.297 -13.109 1 97.12 141 VAL B CA 1
ATOM 2258 C C . VAL B 1 141 ? 1.253 -18.375 -13.109 1 97.12 141 VAL B C 1
ATOM 2260 O O . VAL B 1 141 ? 0.644 -18.781 -12.117 1 97.12 141 VAL B O 1
ATOM 2263 N N . HIS B 1 142 ? 0.674 -17.969 -14.219 1 97.31 142 HIS B N 1
ATOM 2264 C CA . HIS B 1 142 ? -0.778 -18.078 -14.312 1 97.31 142 HIS B CA 1
ATOM 2265 C C . HIS B 1 142 ? -1.251 -19.5 -14.086 1 97.31 142 HIS B C 1
ATOM 2267 O O . HIS B 1 142 ? -2.191 -19.734 -13.32 1 97.31 142 HIS B O 1
ATOM 2273 N N . GLU B 1 143 ? -0.65 -20.453 -14.734 1 96.94 143 GLU B N 1
ATOM 2274 C CA . GLU B 1 143 ? -1.006 -21.859 -14.57 1 96.94 143 GLU B CA 1
ATOM 2275 C C . GLU B 1 143 ? -0.819 -22.312 -13.117 1 96.94 143 GLU B C 1
ATOM 2277 O O . GLU B 1 143 ? -1.649 -23.047 -12.578 1 96.94 143 GLU B O 1
ATOM 2282 N N . LEU B 1 144 ? 0.283 -21.891 -12.617 1 97.25 144 LEU B N 1
ATOM 2283 C CA . LEU B 1 144 ? 0.6 -22.219 -11.227 1 97.25 144 LEU B CA 1
ATOM 2284 C C . LEU B 1 144 ? -0.477 -21.688 -10.289 1 97.25 144 LEU B C 1
ATOM 2286 O O . LEU B 1 144 ? -0.964 -22.422 -9.422 1 97.25 144 LEU B O 1
ATOM 2290 N N . LEU B 1 145 ? -0.908 -20.422 -10.438 1 98.31 145 LEU B N 1
ATOM 2291 C CA . LEU B 1 145 ? -1.896 -19.781 -9.57 1 98.31 145 LEU B CA 1
ATOM 2292 C C . LEU B 1 145 ? -3.266 -20.438 -9.742 1 98.31 145 LEU B C 1
ATOM 2294 O O . LEU B 1 145 ? -4.008 -20.594 -8.766 1 98.31 145 LEU B O 1
ATOM 2298 N N . VAL B 1 146 ? -3.607 -20.812 -10.938 1 97.12 146 VAL B N 1
ATOM 2299 C CA . VAL B 1 146 ? -4.867 -21.5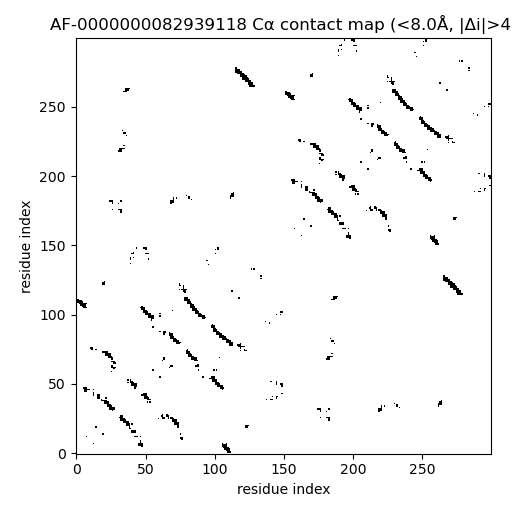16 -11.188 1 97.12 146 VAL B CA 1
ATOM 2300 C C . VAL B 1 146 ? -4.902 -22.812 -10.383 1 97.12 146 VAL B C 1
ATOM 2302 O O . VAL B 1 146 ? -5.926 -23.156 -9.781 1 97.12 146 VAL B O 1
ATOM 2305 N N . GLU B 1 147 ? -3.807 -23.547 -10.352 1 95.81 147 GLU B N 1
ATOM 2306 C CA . GLU B 1 147 ? -3.717 -24.812 -9.633 1 95.81 147 GLU B CA 1
ATOM 2307 C C . GLU B 1 147 ? -3.895 -24.609 -8.133 1 95.81 147 GLU B C 1
ATOM 2309 O O . GLU B 1 147 ? -4.57 -25.406 -7.465 1 95.81 147 GLU B O 1
ATOM 2314 N N . TYR B 1 148 ? -3.33 -23.531 -7.605 1 95.69 148 TYR B N 1
ATOM 2315 C CA . TYR B 1 148 ? -3.342 -23.297 -6.168 1 95.69 148 TYR B CA 1
ATOM 2316 C C . TYR B 1 148 ? -4.688 -22.734 -5.719 1 95.69 148 TYR B C 1
ATOM 2318 O O . TYR B 1 148 ? -4.984 -22.703 -4.52 1 95.69 148 TYR B O 1
ATOM 2326 N N . LEU B 1 149 ? -5.48 -22.203 -6.637 1 95.81 149 LEU B N 1
ATOM 2327 C CA . LEU B 1 149 ? -6.77 -21.609 -6.289 1 95.81 149 LEU B CA 1
ATOM 2328 C C . LEU B 1 149 ? -7.891 -22.625 -6.445 1 95.81 149 LEU B C 1
ATOM 2330 O O . LEU B 1 149 ? -9.055 -22.312 -6.188 1 95.81 149 LEU B O 1
ATOM 2334 N N . LYS B 1 150 ? -7.613 -23.828 -6.891 1 88.88 150 LYS B N 1
ATOM 2335 C CA . LYS B 1 150 ? -8.594 -24.906 -6.945 1 88.88 150 LYS B CA 1
ATOM 2336 C C . LYS B 1 150 ? -8.914 -25.438 -5.547 1 88.88 150 LYS B C 1
ATOM 2338 O O . LYS B 1 150 ? -8.055 -25.422 -4.664 1 88.88 150 LYS B O 1
#